Protein 5LDA (pdb70)

Structure (mmCIF, N/CA/C/O backbone):
data_5LDA
#
_entry.id   5LDA
#
_cell.length_a   47.110
_cell.length_b   37.233
_cell.length_c   59.528
_cell.angle_alpha   90.00
_cell.angle_beta   97.30
_cell.angle_gamma   90.00
#
_symmetry.space_group_name_H-M   'P 1 21 1'
#
loop_
_entity.id
_entity.type
_entity.pdbx_description
1 polymer JAMM1
2 polymer SAMP2
3 non-polymer 'ZINC ION'
4 non-polymer GLYCEROL
5 water water
#
loop_
_atom_site.group_PDB
_atom_site.id
_atom_site.type_symbol
_atom_site.label_atom_id
_atom_site.label_alt_id
_atom_site.label_comp_id
_atom_site.label_asym_id
_atom_site.label_entity_id
_atom_site.label_seq_id
_atom_site.pdbx_PDB_ins_code
_atom_site.Cartn_x
_atom_site.Cartn_y
_atom_site.Cartn_z
_atom_site.occupancy
_atom_site.B_iso_or_equiv
_atom_site.auth_seq_id
_atom_site.auth_comp_id
_atom_site.auth_asym_id
_atom_site.auth_atom_id
_atom_site.pdbx_PDB_model_num
ATOM 17 N N . SER A 1 2 ? 24.037 27.780 49.731 1.00 90.60 12 SER A N 1
ATOM 18 C CA . SER A 1 2 ? 24.329 28.627 50.881 1.00 84.12 12 SER A CA 1
ATOM 19 C C . SER A 1 2 ? 23.750 28.125 52.194 1.00 74.54 12 SER A C 1
ATOM 20 O O . SER A 1 2 ? 24.226 28.556 53.253 1.00 71.64 12 SER A O 1
ATOM 28 N N . THR A 1 3 ? 22.736 27.250 52.139 1.00 44.25 13 THR A N 1
ATOM 29 C CA . THR A 1 3 ? 22.098 26.823 53.376 1.00 42.07 13 THR A CA 1
ATOM 30 C C . THR A 1 3 ? 21.458 25.454 53.178 1.00 46.09 13 THR A C 1
ATOM 31 O O . THR A 1 3 ? 20.852 25.191 52.139 1.00 50.42 13 THR A O 1
ATOM 42 N N . LEU A 1 4 ? 21.594 24.598 54.185 1.00 34.93 14 LEU A N 1
ATOM 43 C CA . LEU A 1 4 ? 21.039 23.248 54.162 1.00 38.14 14 LEU A CA 1
ATOM 44 C C . LEU A 1 4 ? 19.770 23.190 55.003 1.00 29.90 14 LEU A C 1
ATOM 45 O O . LEU A 1 4 ? 19.781 23.581 56.173 1.00 36.91 14 LEU A O 1
ATOM 61 N N . ILE A 1 5 ? 18.687 22.685 54.409 1.00 28.36 15 ILE A N 1
ATOM 62 C CA . ILE A 1 5 ? 17.416 22.490 55.101 1.00 30.36 15 ILE A CA 1
ATOM 63 C C . ILE A 1 5 ? 17.216 20.989 55.277 1.00 29.29 15 ILE A C 1
ATOM 64 O O . ILE A 1 5 ? 17.050 20.254 54.296 1.00 28.80 15 ILE A O 1
ATOM 80 N N . ILE A 1 6 ? 17.220 20.529 56.525 1.00 26.72 16 ILE A N 1
ATOM 81 C CA . ILE A 1 6 ? 17.127 19.101 56.805 1.00 26.62 16 ILE A CA 1
ATOM 82 C C . ILE A 1 6 ? 16.076 18.861 57.882 1.00 31.71 16 ILE A C 1
ATOM 83 O O . ILE A 1 6 ? 16.090 19.530 58.925 1.00 31.64 16 ILE A O 1
ATOM 99 N N . PRO A 1 7 ? 15.148 17.927 57.677 1.00 31.39 17 PRO A N 1
ATOM 100 C CA . PRO A 1 7 ? 14.148 17.652 58.716 1.00 34.19 17 PRO A CA 1
ATOM 101 C C . PRO A 1 7 ? 14.794 17.142 59.998 1.00 31.99 17 PRO A C 1
ATOM 102 O O . PRO A 1 7 ? 15.769 16.391 59.971 1.00 31.28 17 PRO A O 1
ATOM 113 N N . GLN A 1 8 ? 14.216 17.554 61.128 1.00 29.74 18 GLN A N 1
ATOM 114 C CA . GLN A 1 8 ? 14.760 17.208 62.437 1.00 28.78 18 GLN A CA 1
ATOM 115 C C . GLN A 1 8 ? 14.870 15.699 62.635 1.00 28.47 18 GLN A C 1
ATOM 116 O O . GLN A 1 8 ? 15.860 15.211 63.193 1.00 32.75 18 GLN A O 1
ATOM 130 N N . HIS A 1 9 ? 13.864 14.938 62.201 1.00 28.76 19 HIS A N 1
ATOM 131 C CA . HIS A 1 9 ? 13.882 13.509 62.497 1.00 29.77 19 HIS A CA 1
ATOM 132 C C . HIS A 1 9 ? 15.002 12.798 61.740 1.00 28.56 19 HIS A C 1
ATOM 133 O O . HIS A 1 9 ? 15.558 11.813 62.240 1.00 28.92 19 HIS A O 1
ATOM 146 N N . TYR A 1 10 ? 15.361 13.289 60.553 1.00 30.34 20 TYR A N 1
ATOM 147 C CA . TYR A 1 10 ? 16.505 12.735 59.839 1.00 27.55 20 TYR A CA 1
ATOM 148 C C . TYR A 1 10 ? 17.808 13.077 60.552 1.00 36.79 20 TYR A C 1
ATOM 149 O O . TYR A 1 10 ? 18.674 12.213 60.726 1.00 30.30 20 TYR A O 1
ATOM 167 N N . LEU A 1 11 ? 17.968 14.338 60.965 1.00 32.62 21 LEU A N 1
ATOM 168 C CA . LEU A 1 11 ? 19.205 14.739 61.630 1.00 35.39 21 LEU A CA 1
ATOM 169 C C . LEU A 1 11 ? 19.364 14.007 62.954 1.00 30.21 21 LEU A C 1
ATOM 170 O O . LEU A 1 11 ? 20.454 13.519 63.275 1.00 29.40 21 LEU A O 1
ATOM 186 N N . ARG A 1 12 ? 18.278 13.899 63.724 1.00 31.16 22 ARG A N 1
ATOM 187 C CA . ARG A 1 12 ? 18.335 13.178 64.991 1.00 38.60 22 ARG A CA 1
ATOM 188 C C . ARG A 1 12 ? 18.694 11.714 64.780 1.00 30.36 22 ARG A C 1
ATOM 189 O O . ARG A 1 12 ? 19.428 11.131 65.583 1.00 32.67 22 ARG A O 1
ATOM 210 N N . ALA A 1 13 ? 18.162 11.094 63.722 1.00 35.84 23 ALA A N 1
ATOM 211 C CA . ALA A 1 13 ? 18.477 9.692 63.458 1.00 35.13 23 ALA A CA 1
ATOM 212 C C . ALA A 1 13 ? 19.946 9.522 63.097 1.00 33.36 23 ALA A C 1
ATOM 213 O O . ALA A 1 13 ? 20.600 8.575 63.551 1.00 31.99 23 ALA A O 1
ATOM 220 N N . ILE A 1 14 ? 20.487 10.424 62.279 1.00 28.44 24 ILE A N 1
ATOM 221 C CA . ILE A 1 14 ? 21.900 10.323 61.919 1.00 26.10 24 ILE A CA 1
ATOM 222 C C . ILE A 1 14 ? 22.769 10.419 63.169 1.00 35.03 24 ILE A C 1
ATOM 223 O O . ILE A 1 14 ? 23.699 9.628 63.366 1.00 31.74 24 ILE A O 1
ATOM 239 N N . LEU A 1 15 ? 22.467 11.382 64.040 1.00 26.83 25 LEU A N 1
ATOM 240 C CA . LEU A 1 15 ? 23.258 11.546 65.253 1.00 33.53 25 LEU A CA 1
ATOM 241 C C . LEU A 1 15 ? 23.154 10.323 66.159 1.00 35.34 25 LEU A C 1
ATOM 242 O O . LEU A 1 15 ? 24.132 9.952 66.816 1.00 32.77 25 LEU A O 1
ATOM 258 N N . LYS A 1 16 ? 21.980 9.679 66.210 1.00 36.19 26 LYS A N 1
ATOM 259 C CA . LYS A 1 16 ? 21.831 8.506 67.068 1.00 29.98 26 LYS A CA 1
ATOM 260 C C . LYS A 1 16 ? 22.644 7.332 66.536 1.00 37.99 26 LYS A C 1
ATOM 261 O O . LYS A 1 16 ? 23.347 6.656 67.295 1.00 42.01 26 LYS A O 1
ATOM 280 N N . VAL A 1 17 ? 22.552 7.070 65.231 1.00 33.00 27 VAL A N 1
ATOM 281 C CA . VAL A 1 17 ? 23.370 6.026 64.620 1.00 35.27 27 VAL A CA 1
ATOM 282 C C . VAL A 1 17 ? 24.852 6.303 64.863 1.00 38.39 27 VAL A C 1
ATOM 283 O O . VAL A 1 17 ? 25.632 5.391 65.172 1.00 35.72 27 VAL A O 1
ATOM 296 N N . VAL A 1 18 ? 25.263 7.566 64.742 1.00 28.42 28 VAL A N 1
ATOM 297 C CA . VAL A 1 18 ? 26.670 7.902 64.941 1.00 33.87 28 VAL A CA 1
ATOM 298 C C . VAL A 1 18 ? 27.063 7.702 66.399 1.00 32.06 28 VAL A C 1
ATOM 299 O O . VAL A 1 18 ? 28.141 7.174 66.694 1.00 32.93 28 VAL A O 1
ATOM 312 N N . SER A 1 19 ? 26.186 8.089 67.331 1.00 32.14 29 SER A N 1
ATOM 313 C CA . SER A 1 19 ? 26.539 8.059 68.748 1.00 35.68 29 SER A CA 1
ATOM 314 C C . SER A 1 19 ? 26.947 6.669 69.228 1.00 45.72 29 SER A C 1
ATOM 315 O O . SER A 1 19 ? 27.687 6.555 70.212 1.00 49.93 29 SER A O 1
ATOM 323 N N . SER A 1 20 ? 26.475 5.605 68.577 1.00 38.79 30 SER A N 1
ATOM 324 C CA . SER A 1 20 ? 26.778 4.250 69.024 1.00 43.64 30 SER A CA 1
ATOM 325 C C . SER A 1 20 ? 27.644 3.472 68.039 1.00 48.13 30 SER A C 1
ATOM 326 O O . SER A 1 20 ? 27.851 2.269 68.230 1.00 45.57 30 SER A O 1
ATOM 334 N N . SER A 1 21 ? 28.156 4.121 66.999 1.00 35.82 31 SER A N 1
ATOM 335 C CA . SER A 1 21 ? 29.011 3.454 66.029 1.00 34.30 31 SER A CA 1
ATOM 336 C C . SER A 1 21 ? 30.467 3.600 66.434 1.00 36.58 31 SER A C 1
ATOM 337 O O . SER A 1 21 ? 30.896 4.673 66.869 1.00 38.17 31 SER A O 1
ATOM 345 N N . SER A 1 22 ? 31.224 2.515 66.286 1.00 39.29 32 SER A N 1
ATOM 346 C CA . SER A 1 22 ? 32.663 2.550 66.497 1.00 48.75 32 SER A CA 1
ATOM 347 C C . SER A 1 22 ? 33.438 2.884 65.230 1.00 37.47 32 SER A C 1
ATOM 348 O O . SER A 1 22 ? 34.659 3.050 65.299 1.00 39.38 32 SER A O 1
ATOM 356 N N . VAL A 1 23 ? 32.763 2.976 64.083 1.00 37.30 33 VAL A N 1
ATOM 357 C CA . VAL A 1 23 ? 33.392 3.318 62.817 1.00 29.78 33 VAL A CA 1
ATOM 358 C C . VAL A 1 23 ? 32.669 4.514 62.215 1.00 30.87 33 VAL A C 1
ATOM 359 O O . VAL A 1 23 ? 31.537 4.842 62.585 1.00 32.05 33 VAL A O 1
ATOM 372 N N . GLU A 1 24 ? 33.333 5.160 61.258 1.00 31.75 34 GLU A N 1
ATOM 373 C CA . GLU A 1 24 ? 32.723 6.291 60.578 1.00 27.05 34 GLU A CA 1
ATOM 374 C C . GLU A 1 24 ? 31.492 5.835 59.799 1.00 24.82 34 GLU A C 1
ATOM 375 O O . GLU A 1 24 ? 31.481 4.761 59.193 1.00 26.99 34 GLU A O 1
ATOM 387 N N . VAL A 1 25 ? 30.444 6.657 59.848 1.00 23.38 35 VAL A N 1
ATOM 388 C CA . VAL A 1 25 ? 29.200 6.442 59.112 1.00 23.29 35 VAL A CA 1
ATOM 389 C C . VAL A 1 25 ? 29.209 7.364 57.901 1.00 25.21 35 VAL A C 1
ATOM 390 O O . VAL A 1 25 ? 29.832 8.427 57.924 1.00 26.85 35 VAL A O 1
ATOM 403 N N . CYS A 1 26 ? 28.522 6.962 56.829 1.00 30.88 36 CYS A N 1
ATOM 404 C CA . CYS A 1 26 ? 28.445 7.791 55.628 1.00 27.51 36 CYS A CA 1
ATOM 405 C C . CYS A 1 26 ? 27.140 7.509 54.889 1.00 29.16 36 CYS A C 1
ATOM 406 O O . CYS A 1 26 ? 26.536 6.443 55.044 1.00 32.98 36 CYS A O 1
ATOM 414 N N . GLY A 1 27 ? 26.706 8.476 54.082 1.00 26.90 37 GLY A N 1
ATOM 415 C CA . GLY A 1 27 ? 25.474 8.312 53.326 1.00 24.13 37 GLY A CA 1
ATOM 416 C C . GLY A 1 27 ? 25.163 9.521 52.466 1.00 26.56 37 GLY A C 1
ATOM 417 O O . GLY A 1 27 ? 25.954 10.460 52.362 1.00 27.46 37 GLY A O 1
ATOM 421 N N . PHE A 1 28 ? 23.984 9.476 51.848 1.00 22.66 38 PHE A N 1
ATOM 422 C CA . PHE A 1 28 ? 23.509 10.498 50.926 1.00 28.88 38 PHE A CA 1
ATOM 423 C C . PHE A 1 28 ? 22.345 11.278 51.526 1.00 26.02 38 PHE A C 1
ATOM 424 O O . PHE A 1 28 ? 21.521 10.732 52.268 1.00 31.23 38 PHE A O 1
ATOM 441 N N . LEU A 1 29 ? 22.274 12.554 51.162 1.00 31.27 39 LEU A N 1
ATOM 442 C CA . LEU A 1 29 ? 21.110 13.401 51.388 1.00 27.84 39 LEU A CA 1
ATOM 443 C C . LEU A 1 29 ? 20.481 13.689 50.031 1.00 33.76 39 LEU A C 1
ATOM 444 O O . LEU A 1 29 ? 21.097 14.353 49.192 1.00 34.24 39 LEU A O 1
ATOM 460 N N . PHE A 1 30 ? 19.267 13.185 49.811 1.00 32.09 40 PHE A N 1
ATOM 461 C CA . PHE A 1 30 ? 18.562 13.374 48.551 1.00 32.84 40 PHE A CA 1
ATOM 462 C C . PHE A 1 30 ? 17.433 14.386 48.728 1.00 30.93 40 PHE A C 1
ATOM 463 O O . PHE A 1 30 ? 16.836 14.488 49.803 1.00 33.08 40 PHE A O 1
ATOM 480 N N . GLY A 1 31 ? 17.136 15.130 47.663 1.00 33.02 41 GLY A N 1
ATOM 481 C CA . GLY A 1 31 ? 16.068 16.118 47.736 1.00 32.60 41 GLY A CA 1
ATOM 482 C C . GLY A 1 31 ? 16.040 17.035 46.530 1.00 35.34 41 GLY A C 1
ATOM 483 O O . GLY A 1 31 ? 16.402 16.636 45.417 1.00 40.07 41 GLY A O 1
ATOM 487 N N . LYS A 1 32 ? 15.581 18.264 46.767 1.00 39.09 42 LYS A N 1
ATOM 488 C CA . LYS A 1 32 ? 15.431 19.270 45.724 1.00 43.72 42 LYS A CA 1
ATOM 489 C C . LYS A 1 32 ? 16.146 20.539 46.151 1.00 48.40 42 LYS A C 1
ATOM 490 O O . LYS A 1 32 ? 15.873 21.075 47.230 1.00 40.11 42 LYS A O 1
ATOM 509 N N . GLU A 1 33 ? 17.035 21.031 45.291 1.00 53.24 43 GLU A N 1
ATOM 510 C CA . GLU A 1 33 ? 17.782 22.241 45.598 1.00 58.24 43 GLU A CA 1
ATOM 511 C C . GLU A 1 33 ? 18.621 22.028 46.851 1.00 51.30 43 GLU A C 1
ATOM 512 O O . GLU A 1 33 ? 19.551 21.214 46.843 1.00 48.76 43 GLU A O 1
ATOM 524 N N . ASN A 1 34 ? 18.295 22.733 47.934 1.00 42.61 44 ASN A N 1
ATOM 525 C CA . ASN A 1 34 ? 19.062 22.658 49.169 1.00 35.64 44 ASN A CA 1
ATOM 526 C C . ASN A 1 34 ? 18.321 21.929 50.281 1.00 31.90 44 ASN A C 1
ATOM 527 O O . ASN A 1 34 ? 18.747 21.998 51.441 1.00 38.96 44 ASN A O 1
ATOM 538 N N . ARG A 1 35 ? 17.226 21.244 49.966 1.00 36.18 45 ARG A N 1
ATOM 539 C CA . ARG A 1 35 ? 16.318 20.713 50.972 1.00 32.51 45 ARG A CA 1
ATOM 540 C C . ARG A 1 35 ? 16.329 19.193 50.939 1.00 32.65 45 ARG A C 1
ATOM 541 O O . ARG A 1 35 ? 16.177 18.588 49.872 1.00 34.72 45 ARG A O 1
ATOM 562 N N . VAL A 1 36 ? 16.492 18.587 52.110 1.00 32.19 46 VAL A N 1
ATOM 563 C CA . VAL A 1 36 ? 16.604 17.139 52.242 1.00 31.52 46 VAL A CA 1
ATOM 564 C C . VAL A 1 36 ? 15.205 16.539 52.368 1.00 30.90 46 VAL A C 1
ATOM 565 O O . VAL A 1 36 ? 14.455 16.882 53.287 1.00 32.86 46 VAL A O 1
ATOM 578 N N . LEU A 1 37 ? 14.871 15.620 51.458 1.00 29.94 47 LEU A N 1
ATOM 579 C CA . LEU A 1 37 ? 13.605 14.900 51.474 1.00 36.23 47 LEU A CA 1
ATOM 580 C C . LEU A 1 37 ? 13.757 13.416 51.785 1.00 38.68 47 LEU A C 1
ATOM 581 O O . LEU A 1 37 ? 12.767 12.772 52.152 1.00 41.19 47 LEU A O 1
ATOM 597 N N . LYS A 1 38 ? 14.964 12.869 51.656 1.00 33.51 48 LYS A N 1
ATOM 598 C CA . LYS A 1 38 ? 15.235 11.454 51.859 1.00 28.71 48 LYS A CA 1
ATOM 599 C C . LYS A 1 38 ? 16.696 11.303 52.271 1.00 26.41 48 LYS A C 1
ATOM 600 O O . LYS A 1 38 ? 17.542 12.110 51.882 1.00 30.23 48 LYS A O 1
ATOM 619 N N . VAL A 1 39 ? 16.980 10.277 53.073 1.00 35.09 49 VAL A N 1
ATOM 620 C CA . VAL A 1 39 ? 18.335 9.970 53.530 1.00 32.57 49 VAL A CA 1
ATOM 621 C C . VAL A 1 39 ? 18.603 8.494 53.282 1.00 30.65 49 VAL A C 1
ATOM 622 O O . VAL A 1 39 ? 17.717 7.654 53.481 1.00 33.35 49 VAL A O 1
ATOM 635 N N . ARG A 1 40 ? 19.829 8.177 52.856 1.00 31.52 50 ARG A N 1
ATOM 636 C CA . ARG A 1 40 ? 20.263 6.801 52.638 1.00 34.87 50 ARG A CA 1
ATOM 637 C C . ARG A 1 40 ? 21.632 6.613 53.272 1.00 32.33 50 ARG A C 1
ATOM 638 O O . ARG A 1 40 ? 22.599 7.271 52.872 1.00 28.48 50 ARG A O 1
ATOM 659 N N . PHE A 1 41 ? 21.705 5.737 54.270 1.00 29.95 51 PHE A N 1
ATOM 660 C CA . PHE A 1 41 ? 22.979 5.339 54.844 1.00 32.40 51 PHE A CA 1
ATOM 661 C C . PHE A 1 41 ? 23.644 4.351 53.895 1.00 31.14 51 PHE A C 1
ATOM 662 O O . PHE A 1 41 ? 22.965 3.558 53.235 1.00 34.19 51 PHE A O 1
ATOM 679 N N . ILE A 1 42 ? 24.970 4.412 53.804 1.00 30.90 52 ILE A N 1
ATOM 680 C CA . ILE A 1 42 ? 25.726 3.539 52.911 1.00 32.57 52 ILE A CA 1
ATOM 681 C C . ILE A 1 42 ? 26.855 2.889 53.696 1.00 29.73 52 ILE A C 1
ATOM 682 O O . ILE A 1 42 ? 27.526 3.550 54.499 1.00 31.16 52 ILE A O 1
ATOM 698 N N . ARG A 1 43 ? 27.069 1.597 53.449 1.00 29.03 53 ARG A N 1
ATOM 699 C CA . ARG A 1 43 ? 28.106 0.854 54.154 1.00 32.60 53 ARG A CA 1
ATOM 700 C C . ARG A 1 43 ? 29.462 1.513 53.942 1.00 37.63 53 ARG A C 1
ATOM 701 O O . ARG A 1 43 ? 29.824 1.878 52.821 1.00 32.64 53 ARG A O 1
ATOM 722 N N . ASN A 1 44 ? 30.202 1.680 55.032 1.00 34.19 54 ASN A N 1
ATOM 723 C CA . ASN A 1 44 ? 31.587 2.143 54.980 1.00 32.17 54 ASN A CA 1
ATOM 724 C C . ASN A 1 44 ? 32.467 0.910 54.826 1.00 30.46 54 ASN A C 1
ATOM 725 O O . ASN A 1 44 ? 32.713 0.182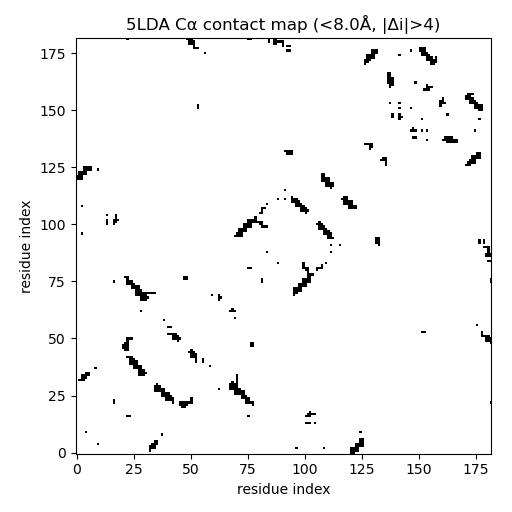 55.792 1.00 34.89 54 ASN A O 1
ATOM 736 N N . ARG A 1 45 ? 32.936 0.665 53.601 1.00 32.37 55 ARG A N 1
ATOM 737 C CA . ARG A 1 45 ? 33.657 -0.568 53.311 1.00 40.66 55 ARG A CA 1
ATOM 738 C C . ARG A 1 45 ? 35.035 -0.628 53.962 1.00 41.35 55 ARG A C 1
ATOM 739 O O . ARG A 1 45 ? 35.635 -1.707 53.987 1.00 37.36 55 ARG A O 1
ATOM 760 N N . LEU A 1 46 ? 35.549 0.490 54.485 1.00 35.66 56 LEU A N 1
ATOM 761 C CA . LEU A 1 46 ? 36.794 0.463 55.244 1.00 40.33 56 LEU A CA 1
ATOM 762 C C . LEU A 1 46 ? 36.586 0.026 56.688 1.00 37.82 56 LEU A C 1
ATOM 763 O O . LEU A 1 46 ? 37.556 -0.365 57.351 1.00 35.46 56 LEU A O 1
ATOM 779 N N . ASN A 1 47 ? 35.350 0.094 57.181 1.00 36.16 57 ASN A N 1
ATOM 780 C CA . ASN A 1 47 ? 34.998 -0.336 58.532 1.00 37.11 57 ASN A CA 1
ATOM 781 C C . ASN A 1 47 ? 35.923 0.299 59.566 1.00 36.53 57 ASN A C 1
ATOM 782 O O . ASN A 1 47 ? 36.391 -0.358 60.500 1.00 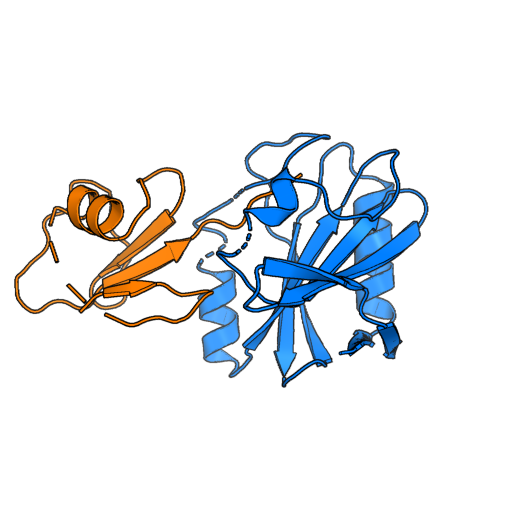35.44 57 ASN A O 1
ATOM 793 N N . SER A 1 48 ? 36.154 1.613 59.411 1.00 30.69 58 SER A N 1
ATOM 794 C CA . SER A 1 48 ? 37.255 2.278 60.096 1.00 32.33 58 SER A CA 1
ATOM 795 C C . SER A 1 48 ? 36.779 3.463 60.925 1.00 37.54 58 SER A C 1
ATOM 796 O O . SER A 1 48 ? 35.895 4.209 60.488 1.00 33.80 58 SER A O 1
ATOM 804 N N . PRO A 1 49 ? 37.371 3.695 62.102 1.00 35.92 59 PRO A N 1
ATOM 805 C CA . PRO A 1 49 ? 37.022 4.899 62.870 1.00 27.10 59 PRO A CA 1
ATOM 806 C C . PRO A 1 49 ? 37.617 6.193 62.332 1.00 30.39 59 PRO A C 1
ATOM 807 O O . PRO A 1 49 ? 37.260 7.264 62.844 1.00 38.57 59 PRO A O 1
ATOM 818 N N . VAL A 1 50 ? 38.498 6.143 61.337 1.00 30.83 60 VAL A N 1
ATOM 819 C CA . VAL A 1 50 ? 39.232 7.334 60.903 1.00 28.79 60 VAL A CA 1
ATOM 820 C C . VAL A 1 50 ? 39.051 7.646 59.428 1.00 37.40 60 VAL A C 1
ATOM 821 O O . VAL A 1 50 ? 39.458 8.735 58.997 1.00 35.20 60 VAL A O 1
ATOM 834 N N . GLU A 1 51 ? 38.477 6.751 58.632 1.00 34.01 61 GLU A N 1
ATOM 835 C CA . GLU A 1 51 ? 38.237 7.057 57.229 1.00 25.61 61 GLU A CA 1
ATOM 836 C C . GLU A 1 51 ? 36.969 6.343 56.783 1.00 28.65 61 GLU A C 1
ATOM 837 O O . GLU A 1 51 ? 36.494 5.418 57.445 1.00 31.84 61 GLU A O 1
ATOM 849 N N . PHE A 1 52 ? 36.418 6.787 55.653 1.00 31.02 62 PHE A N 1
ATOM 850 C CA . PHE A 1 52 ? 35.277 6.106 55.059 1.00 32.19 62 PHE A CA 1
ATOM 851 C C . PHE A 1 52 ? 35.417 6.064 53.544 1.00 35.27 62 PHE A C 1
ATOM 852 O O . PHE A 1 52 ? 36.038 6.935 52.927 1.00 31.79 62 PHE A O 1
ATOM 869 N N . GLU A 1 53 ? 34.847 5.008 52.965 1.00 34.92 63 GLU A N 1
ATOM 870 C CA . GLU A 1 53 ? 34.674 4.836 51.529 1.00 29.22 63 GLU A CA 1
ATOM 871 C C . GLU A 1 53 ? 33.366 4.088 51.345 1.00 29.92 63 GLU A C 1
ATOM 872 O O . GLU A 1 53 ? 33.164 3.051 51.982 1.00 31.94 63 GLU A O 1
ATOM 901 N N . ASP A 1 55 ? 30.589 1.624 49.963 1.00 35.00 65 ASP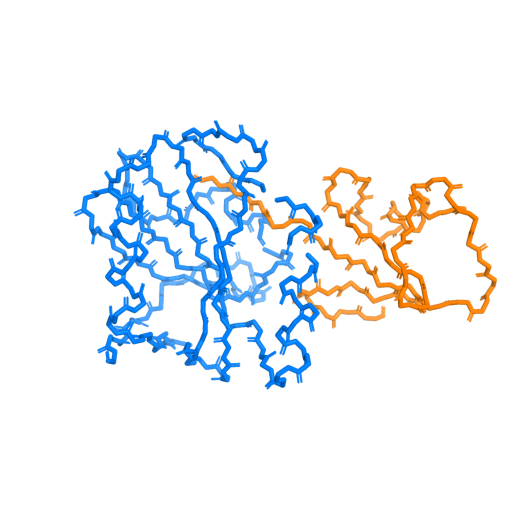 A N 1
ATOM 902 C CA . ASP A 1 55 ? 30.399 0.422 49.172 1.00 37.97 65 ASP A CA 1
ATOM 903 C C . ASP A 1 55 ? 29.916 0.839 47.783 1.00 39.96 65 ASP A C 1
ATOM 904 O O . ASP A 1 55 ? 28.891 1.527 47.679 1.00 42.87 65 ASP A O 1
ATOM 913 N N . PRO A 1 56 ? 30.636 0.499 46.708 1.00 41.85 66 PRO A N 1
ATOM 914 C CA . PRO A 1 56 ? 30.229 1.012 45.388 1.00 43.66 66 PRO A CA 1
ATOM 915 C C . PRO A 1 56 ? 28.875 0.497 44.934 1.00 52.05 66 PRO A C 1
ATOM 916 O O . PRO A 1 56 ? 28.098 1.252 44.338 1.00 48.17 66 PRO A O 1
ATOM 927 N N . GLU A 1 57 ? 28.568 -0.774 45.200 1.00 47.45 67 GLU A N 1
ATOM 928 C CA . GLU A 1 57 ? 27.288 -1.332 44.776 1.00 56.05 67 GLU A CA 1
ATOM 929 C C . GLU A 1 57 ? 26.131 -0.653 45.499 1.00 48.01 67 GLU A C 1
ATOM 930 O O . GLU A 1 57 ? 25.146 -0.250 44.870 1.00 54.05 67 GLU A O 1
ATOM 942 N N . GLU A 1 58 ? 26.228 -0.526 46.825 1.00 45.53 68 GLU A N 1
ATOM 943 C CA . GLU A 1 58 ? 25.193 0.176 47.576 1.00 44.32 68 GLU A CA 1
ATOM 944 C C . GLU A 1 58 ? 25.059 1.619 47.107 1.00 46.48 68 GLU A C 1
ATOM 945 O O . GLU A 1 58 ? 23.943 2.139 46.992 1.00 43.64 68 GLU A O 1
ATOM 974 N N . LEU A 1 60 ? 25.691 2.933 44.116 1.00 49.49 70 LEU A N 1
ATOM 975 C CA . LEU A 1 60 ? 25.059 3.031 42.806 1.00 51.21 70 LEU A CA 1
ATOM 976 C C . LEU A 1 60 ? 23.570 2.721 42.886 1.00 51.25 70 LEU A C 1
ATOM 977 O O . LEU A 1 60 ? 22.755 3.395 42.247 1.00 50.83 70 LEU A O 1
ATOM 993 N N . LYS A 1 61 ? 23.196 1.704 43.665 1.00 52.40 71 LYS A N 1
ATOM 994 C CA . LYS A 1 61 ? 21.783 1.393 43.843 1.00 53.09 71 LYS A CA 1
ATOM 995 C C . LYS A 1 61 ? 21.039 2.574 44.456 1.00 52.87 71 LYS A C 1
ATOM 996 O O . LYS A 1 61 ? 19.890 2.853 44.092 1.00 49.78 71 LYS A O 1
ATOM 1013 N N . ALA A 1 62 ? 21.679 3.277 45.392 1.00 46.43 72 ALA A N 1
ATOM 1014 C CA . ALA A 1 62 ? 21.033 4.419 46.028 1.00 43.41 72 ALA A CA 1
ATOM 1015 C C . ALA A 1 62 ? 20.842 5.565 45.042 1.00 42.52 72 ALA A C 1
ATOM 1016 O O . ALA A 1 62 ? 19.783 6.203 45.023 1.00 42.52 72 ALA A O 1
ATOM 1023 N N . LEU A 1 63 ? 21.852 5.841 44.213 1.00 43.06 73 LEU A N 1
ATOM 1024 C CA . LEU A 1 63 ? 21.737 6.922 43.240 1.00 43.20 73 LEU A CA 1
ATOM 1025 C C . LEU A 1 63 ? 20.700 6.598 42.170 1.00 45.74 73 LEU A C 1
ATOM 1026 O O . LEU A 1 63 ? 19.941 7.480 41.749 1.00 45.73 73 LEU A O 1
ATOM 1042 N N . GLU A 1 64 ? 20.656 5.344 41.712 1.00 49.46 74 GLU A N 1
ATOM 1043 C CA . GLU A 1 64 ? 19.654 4.948 40.726 1.00 58.27 74 GLU A CA 1
ATOM 1044 C C . GLU A 1 64 ? 18.250 5.025 41.312 1.00 50.76 74 GLU A C 1
ATOM 1045 O O . GLU A 1 64 ? 17.308 5.452 40.635 1.00 58.74 74 GLU A O 1
ATOM 1057 N N . GLU A 1 65 ? 18.095 4.620 42.573 1.00 49.39 75 GLU A N 1
ATOM 1058 C CA . GLU A 1 65 ? 16.803 4.721 43.244 1.00 49.30 75 GLU A CA 1
ATOM 1059 C C . GLU A 1 65 ? 16.344 6.174 43.328 1.00 47.08 75 GLU A C 1
ATOM 1060 O O . GLU A 1 65 ? 15.188 6.493 43.024 1.00 48.37 75 GLU A O 1
ATOM 1072 N N . ALA A 1 66 ? 17.241 7.072 43.741 1.00 44.26 76 ALA A N 1
ATOM 1073 C CA . ALA A 1 66 ? 16.891 8.487 43.836 1.00 42.75 76 ALA A CA 1
ATOM 1074 C C . ALA A 1 66 ? 16.535 9.060 42.471 1.00 44.87 76 ALA A C 1
ATOM 1075 O O . ALA A 1 66 ? 15.629 9.896 42.354 1.00 45.50 76 ALA A O 1
ATOM 1082 N N . GLU A 1 67 ? 17.241 8.626 41.425 1.00 51.39 77 GLU A N 1
ATOM 1083 C CA . GLU A 1 67 ? 16.920 9.070 40.073 1.00 56.74 77 GLU A CA 1
ATOM 1084 C C . GLU A 1 67 ? 15.490 8.694 39.703 1.00 55.69 77 GLU A C 1
ATOM 1085 O O . GLU A 1 67 ? 14.740 9.512 39.160 1.00 53.67 77 GLU A O 1
ATOM 1097 N N . GLN A 1 68 ? 15.096 7.449 39.986 1.00 59.29 78 GLN A N 1
ATOM 1098 C CA . GLN A 1 68 ? 13.731 7.019 39.698 1.00 65.76 78 GLN A CA 1
ATOM 1099 C C . GLN A 1 68 ? 12.717 7.905 40.409 1.00 62.12 78 GLN A C 1
ATOM 1100 O O . GLN A 1 68 ? 11.647 8.199 39.864 1.00 66.51 78 GLN A O 1
ATOM 1114 N N . GLU A 1 69 ? 13.035 8.338 41.627 1.00 52.92 79 GLU A N 1
ATOM 1115 C CA . GLU A 1 69 ? 12.137 9.177 42.409 1.00 55.71 79 GLU A CA 1
ATOM 1116 C C . GLU A 1 69 ? 12.218 10.649 42.027 1.00 56.57 79 GLU A C 1
ATOM 1117 O O . GLU A 1 69 ? 11.548 11.472 42.659 1.00 52.06 79 GLU A O 1
ATOM 1129 N N . ASN A 1 70 ? 13.017 11.000 41.021 1.00 53.63 80 ASN A N 1
ATOM 1130 C CA . ASN A 1 70 ? 13.168 12.390 40.592 1.00 59.73 80 ASN A CA 1
ATOM 1131 C C . ASN A 1 70 ? 13.784 13.246 41.698 1.00 53.12 80 ASN A C 1
ATOM 1132 O O . ASN A 1 70 ? 13.365 14.381 41.938 1.00 55.60 80 ASN A O 1
ATOM 1143 N N . LEU A 1 71 ? 14.785 12.701 42.381 1.00 52.64 81 LEU A N 1
ATOM 1144 C CA . LEU A 1 71 ? 15.483 13.409 43.444 1.00 52.61 81 LEU A CA 1
ATOM 1145 C C . LEU A 1 71 ? 16.934 13.631 43.051 1.00 48.23 81 LEU A C 1
ATOM 1146 O O . LEU A 1 71 ? 17.548 12.784 42.396 1.00 53.76 81 LEU A O 1
ATOM 1162 N N . GLU A 1 72 ? 17.468 14.782 43.446 1.00 42.51 82 GLU A N 1
ATOM 1163 C CA . GLU A 1 72 ? 18.876 15.096 43.277 1.00 41.81 82 GLU A CA 1
ATOM 1164 C C . GLU A 1 72 ? 19.645 14.731 44.541 1.00 38.74 82 GLU A C 1
ATOM 1165 O O . GLU A 1 72 ? 19.087 14.644 45.635 1.00 39.98 82 GLU A O 1
ATOM 1177 N N . VAL A 1 73 ? 20.950 14.532 44.393 1.00 40.97 83 VAL A N 1
ATOM 1178 C CA . VAL A 1 73 ? 21.784 14.428 45.584 1.00 40.99 83 VAL A CA 1
ATOM 1179 C C . VAL A 1 73 ? 21.973 15.860 46.080 1.00 36.55 83 VAL A C 1
ATOM 1180 O O . VAL A 1 73 ? 22.521 16.710 45.376 1.00 40.78 83 VAL A O 1
ATOM 1193 N N . VAL A 1 74 ? 21.421 16.151 47.256 1.00 34.75 84 VAL A N 1
ATOM 1194 C CA . VAL A 1 74 ? 21.617 17.456 47.873 1.00 35.13 84 VAL A CA 1
ATOM 1195 C C . VAL A 1 74 ? 22.959 17.499 48.584 1.00 34.25 84 VAL A C 1
ATOM 1196 O O . VAL A 1 74 ? 23.677 18.505 48.522 1.00 36.03 84 VAL A O 1
ATOM 1209 N N . GLY A 1 75 ? 23.323 16.412 49.259 1.00 33.20 85 GLY A N 1
ATOM 1210 C CA . GLY A 1 75 ? 24.578 16.401 49.981 1.00 31.70 85 GLY A CA 1
ATOM 1211 C C . GLY A 1 75 ? 25.029 15.007 50.358 1.00 30.47 85 GLY A C 1
ATOM 1212 O O . GLY A 1 75 ? 24.344 14.006 50.130 1.00 31.38 85 GLY A O 1
ATOM 1216 N N . ILE A 1 76 ? 26.215 14.976 50.946 1.00 28.12 86 ILE A N 1
ATOM 1217 C CA . ILE A 1 76 ? 26.813 13.782 51.518 1.00 25.08 86 ILE A CA 1
ATOM 1218 C C . ILE A 1 76 ? 26.954 14.034 53.009 1.00 24.77 86 ILE A C 1
ATOM 1219 O O . ILE A 1 76 ? 27.238 15.162 53.424 1.00 31.68 86 ILE A O 1
ATOM 1235 N N . PHE A 1 77 ? 26.749 13.002 53.817 1.00 20.94 87 PHE A N 1
ATOM 1236 C CA . PHE A 1 77 ? 27.012 13.127 55.241 1.00 29.21 87 PHE A CA 1
ATOM 1237 C C . PHE A 1 77 ? 27.968 12.032 55.696 1.00 23.18 87 PHE A C 1
ATOM 1238 O O . PHE A 1 77 ? 27.997 10.927 55.139 1.00 22.07 87 PHE A O 1
ATOM 1255 N N . HIS A 1 78 ? 28.792 12.372 56.684 1.00 27.44 88 HIS A N 1
ATOM 1256 C CA . HIS A 1 78 ? 29.626 11.376 57.337 1.00 20.04 88 HIS A CA 1
ATOM 1257 C C . HIS A 1 78 ? 29.985 11.874 58.725 1.00 18.67 88 HIS A C 1
ATOM 1258 O O . HIS A 1 78 ? 29.745 13.034 59.077 1.00 25.14 88 HIS A O 1
ATOM 12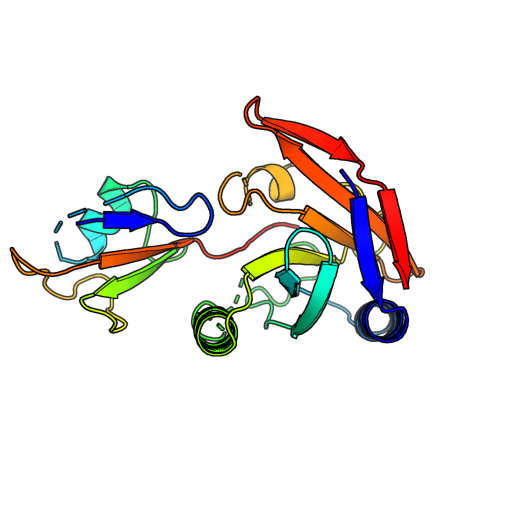71 N N . SER A 1 79 ? 30.582 10.981 59.510 1.00 21.63 89 SER A N 1
ATOM 1272 C CA . SER A 1 79 ? 30.905 11.276 60.895 1.00 19.48 89 SER A CA 1
ATOM 1273 C C . SER A 1 79 ? 32.409 11.351 61.122 1.00 23.40 89 SER A C 1
ATOM 1274 O O . SER A 1 79 ? 33.204 10.726 60.411 1.00 24.07 89 SER A O 1
ATOM 1282 N N . HIS A 1 80 ? 32.774 12.130 62.130 1.00 25.36 90 HIS A N 1
ATOM 1283 C CA . HIS A 1 80 ? 34.077 12.070 62.773 1.00 33.11 90 HIS A CA 1
ATOM 1284 C C . HIS A 1 80 ? 33.892 11.510 64.171 1.00 26.44 90 HIS A C 1
ATOM 1285 O O . HIS A 1 80 ? 32.851 11.707 64.801 1.00 36.81 90 HIS A O 1
ATOM 1298 N N . ILE A 1 81 ? 34.912 10.824 64.659 1.00 28.23 91 ILE A N 1
ATOM 1299 C CA . ILE A 1 81 ? 34.898 10.245 65.994 1.00 28.80 91 ILE A CA 1
ATOM 1300 C C . ILE A 1 81 ? 35.916 10.989 66.844 1.00 39.75 91 ILE A C 1
ATOM 1301 O O . ILE A 1 81 ? 37.112 10.996 66.532 1.00 44.16 91 ILE A O 1
ATOM 1317 N N . ALA A 1 82 ? 35.437 11.619 67.917 1.00 39.72 92 ALA A N 1
ATOM 1318 C CA . ALA A 1 82 ? 36.293 12.242 68.922 1.00 48.03 92 ALA A CA 1
ATOM 1319 C C . ALA A 1 82 ? 37.062 13.441 68.374 1.00 43.57 92 ALA A C 1
ATOM 1320 O O . ALA A 1 82 ? 38.159 13.744 68.848 1.00 42.72 92 ALA A O 1
ATOM 1327 N N . CYS A 1 83 ? 36.510 14.126 67.377 1.00 36.81 93 CYS A N 1
ATOM 1328 C CA . CYS A 1 83 ? 37.059 15.389 66.913 1.00 38.37 93 CYS A CA 1
ATOM 1329 C C . CYS A 1 83 ? 35.932 16.217 66.313 1.00 40.84 93 CYS A C 1
ATOM 1330 O O . CYS A 1 83 ? 34.853 15.682 66.024 1.00 34.75 93 CYS A O 1
ATOM 1338 N N . PRO A 1 84 ? 36.129 17.522 66.151 1.00 34.98 94 PRO A N 1
ATOM 1339 C CA . PRO A 1 84 ? 35.019 18.398 65.741 1.00 36.35 94 PRO A CA 1
ATOM 1340 C C . PRO A 1 84 ? 34.645 18.190 64.284 1.00 36.21 94 PRO A C 1
ATOM 1341 O O . PRO A 1 84 ? 35.445 17.676 63.488 1.00 37.62 94 PRO A O 1
ATOM 1352 N N . PRO A 1 85 ? 33.334 18.617 63.868 1.00 36.98 95 PRO A N 1
ATOM 1353 C CA . PRO A 1 85 ? 32.819 18.341 62.514 1.00 30.70 95 PRO A CA 1
ATOM 1354 C C . PRO A 1 85 ? 33.342 19.325 61.477 1.00 30.23 95 PRO A C 1
ATOM 1355 O O . PRO A 1 85 ? 32.587 20.045 60.816 1.00 27.11 95 PRO A O 1
ATOM 1366 N N . ILE A 1 86 ? 34.664 19.359 61.330 1.00 28.41 96 ILE A N 1
ATOM 1367 C CA . ILE A 1 86 ? 35.338 20.257 60.399 1.00 27.59 96 ILE A CA 1
ATOM 1368 C C . ILE A 1 86 ? 35.916 19.418 59.269 1.00 28.47 96 ILE A C 1
ATOM 1369 O O . ILE A 1 86 ? 36.515 18.369 59.536 1.00 31.76 96 ILE A O 1
ATOM 1385 N N . PRO A 1 87 ? 35.804 19.841 58.013 1.00 27.52 97 PRO A N 1
ATOM 1386 C CA . PRO A 1 87 ? 36.368 19.040 56.922 1.00 25.99 97 PRO A CA 1
ATOM 1387 C C . PRO A 1 87 ? 37.879 18.870 57.046 1.00 24.72 97 PRO A C 1
ATOM 1388 O O . PRO A 1 87 ? 38.617 19.818 57.330 1.00 26.55 97 PRO A O 1
ATOM 1399 N N . SER A 1 88 ? 38.332 17.645 56.810 1.00 24.41 98 SER A N 1
ATOM 1400 C CA . SER A 1 88 ? 39.750 17.324 56.755 1.00 26.56 98 SER A CA 1
ATOM 1401 C C . SER A 1 88 ? 40.260 17.417 55.321 1.00 33.27 98 SER A C 1
ATOM 1402 O O . SER A 1 88 ? 39.494 17.549 54.367 1.00 29.00 98 SER A O 1
ATOM 1410 N N . GLY A 1 89 ? 41.582 17.325 55.170 1.00 32.82 99 GLY A N 1
ATOM 1411 C CA . GLY A 1 89 ? 42.151 17.290 53.835 1.00 39.06 99 GLY A CA 1
ATOM 1412 C C . GLY A 1 89 ? 41.676 16.088 53.047 1.00 33.85 99 GLY A C 1
ATOM 1413 O O . GLY A 1 89 ? 41.529 16.157 51.824 1.00 42.70 99 GLY A O 1
ATOM 1417 N N . LYS A 1 90 ? 41.431 14.971 53.733 1.00 31.37 100 LYS A N 1
ATOM 1418 C CA . LYS A 1 90 ? 40.836 13.816 53.071 1.00 37.11 100 LYS A CA 1
ATOM 1419 C C . LYS A 1 90 ? 39.461 14.160 52.524 1.00 41.17 100 LYS A C 1
ATOM 1420 O O . LYS A 1 90 ? 39.087 13.721 51.430 1.00 47.63 100 LYS A O 1
ATOM 1439 N N . ASP A 1 91 ? 38.696 14.958 53.268 1.00 34.32 101 ASP A N 1
ATOM 1440 C CA . ASP A 1 91 ? 37.379 15.370 52.794 1.00 37.08 101 ASP A CA 1
ATOM 1441 C C . ASP A 1 91 ? 37.490 16.275 51.578 1.00 41.29 101 ASP A C 1
ATOM 1442 O O . ASP A 1 91 ? 36.599 16.277 50.720 1.00 38.41 101 ASP A O 1
ATOM 1451 N N . LEU A 1 92 ? 38.574 17.048 51.489 1.00 39.77 102 LEU A N 1
ATOM 1452 C CA . LEU A 1 92 ? 38.728 17.990 50.389 1.00 43.61 102 LEU A CA 1
ATOM 1453 C C . LEU A 1 92 ? 38.691 17.272 49.044 1.00 45.40 102 LEU A C 1
ATOM 1454 O O . LEU A 1 92 ? 38.007 17.713 48.113 1.00 43.28 102 LEU A O 1
ATOM 1470 N N . GLU A 1 93 ? 39.389 16.142 48.933 1.00 40.37 103 GLU A N 1
ATOM 1471 C CA . GLU A 1 93 ? 39.456 15.442 47.655 1.00 42.66 103 GLU A CA 1
ATOM 1472 C C . GLU A 1 93 ? 38.106 14.841 47.278 1.00 42.34 103 GLU A C 1
ATOM 1473 O O . GLU A 1 93 ? 37.704 14.889 46.110 1.00 46.80 103 GLU A O 1
ATOM 1485 N N . GLY A 1 94 ? 37.393 14.268 48.249 1.00 43.84 104 GLY A N 1
ATOM 1486 C CA . GLY A 1 94 ? 36.063 13.750 47.973 1.00 41.43 104 GLY A CA 1
ATOM 1487 C C . GLY A 1 94 ? 35.072 14.836 47.604 1.00 42.55 104 GLY A C 1
ATOM 1488 O O . GLY A 1 94 ? 34.126 14.591 46.850 1.00 44.06 104 GLY A O 1
ATOM 1509 N N . LYS A 1 96 ? 35.787 17.463 45.864 1.00 39.47 106 LYS A N 1
ATOM 1510 C CA . LYS A 1 96 ? 36.043 17.809 44.470 1.00 42.95 106 LYS A CA 1
ATOM 1511 C C . LYS A 1 96 ? 35.271 16.898 43.526 1.00 45.27 106 LYS A C 1
ATOM 1512 O O . LYS A 1 96 ? 34.743 17.355 42.506 1.00 52.29 106 LYS A O 1
ATOM 1531 N N . ARG A 1 97 ? 35.223 15.602 43.834 1.00 43.78 107 ARG A N 1
ATOM 1532 C CA . ARG A 1 97 ? 34.521 14.654 42.979 1.00 45.64 107 ARG A CA 1
ATOM 1533 C C . ARG A 1 97 ? 33.014 14.727 43.176 1.00 43.32 107 ARG A C 1
ATOM 1534 O O . ARG A 1 97 ? 32.257 14.438 42.245 1.00 45.51 107 ARG A O 1
ATOM 1555 N N . TRP A 1 98 ? 32.570 15.111 44.369 1.00 39.46 108 TRP A N 1
ATOM 1556 C CA . TRP A 1 98 ? 31.151 15.231 44.696 1.00 37.89 108 TRP A CA 1
ATOM 1557 C C . TRP A 1 98 ? 30.924 16.609 45.297 1.00 35.46 108 TRP A C 1
ATOM 1558 O O . TRP A 1 98 ? 30.737 16.749 46.512 1.00 33.85 108 TRP A O 1
ATOM 1579 N N . PRO A 1 99 ? 30.927 17.664 44.462 1.00 37.46 109 PRO A N 1
ATOM 1580 C CA . PRO A 1 99 ? 30.862 19.052 44.969 1.00 38.58 109 PRO A CA 1
ATOM 1581 C C . PRO A 1 99 ? 29.445 19.474 45.337 1.00 37.00 109 PRO A C 1
ATOM 1582 O O . PRO A 1 99 ? 28.830 20.359 44.729 1.00 39.73 109 PRO A O 1
ATOM 1593 N N . VAL A 1 100 ? 28.909 18.818 46.364 1.00 36.55 110 VAL A N 1
ATOM 1594 C CA . VAL A 1 100 ? 27.612 19.160 46.938 1.00 40.23 110 VAL A CA 1
ATOM 1595 C C . VAL A 1 100 ? 27.839 19.565 48.388 1.00 42.74 110 VAL A C 1
ATOM 1596 O O . VAL A 1 100 ? 28.983 19.745 48.817 1.00 34.19 110 VAL A O 1
ATOM 1609 N N . ILE A 1 101 ? 26.760 19.699 49.157 1.00 33.56 111 ILE A N 1
ATOM 1610 C CA . ILE A 1 101 ? 26.888 20.031 50.571 1.00 37.99 111 ILE A CA 1
ATOM 1611 C C . ILE A 1 101 ? 27.389 18.809 51.329 1.00 29.36 111 ILE A C 1
ATOM 1612 O O . ILE A 1 101 ? 26.869 17.697 51.165 1.00 32.57 111 ILE A O 1
ATOM 1628 N N . TRP A 1 102 ? 28.397 19.009 52.175 1.00 29.16 112 TRP A N 1
ATOM 1629 C CA . TRP A 1 102 ? 28.936 17.949 53.015 1.00 22.78 112 TRP A CA 1
ATOM 1630 C C . TRP A 1 102 ? 28.560 18.250 54.459 1.00 26.83 112 TRP A C 1
ATOM 1631 O O . TRP A 1 102 ? 29.029 19.237 55.037 1.00 26.56 112 TRP A O 1
ATOM 1652 N N . LEU A 1 103 ? 27.685 17.411 55.016 1.00 25.97 113 LEU A N 1
ATOM 1653 C CA . LEU A 1 103 ? 27.270 17.474 56.414 1.00 21.78 113 LEU A CA 1
ATOM 1654 C C . LEU A 1 103 ? 28.200 16.589 57.232 1.00 23.22 113 LEU A C 1
ATOM 1655 O O . LEU A 1 103 ? 28.287 15.383 56.975 1.00 26.16 113 LEU A O 1
ATOM 1671 N N . ILE A 1 104 ? 28.869 17.165 58.230 1.00 25.51 114 ILE A N 1
ATOM 1672 C CA . ILE A 1 104 ? 29.749 16.401 59.109 1.00 24.61 114 ILE A CA 1
ATOM 1673 C C . ILE A 1 104 ? 29.205 16.457 60.531 1.00 22.33 114 ILE A C 1
ATOM 1674 O O . ILE A 1 104 ? 28.798 17.517 61.019 1.00 24.74 114 ILE A O 1
ATOM 1690 N N . VAL A 1 105 ? 29.180 15.293 61.178 1.00 24.30 115 VAL A N 1
ATOM 1691 C CA . VAL A 1 105 ? 28.661 15.121 62.528 1.00 31.97 115 VAL A CA 1
ATOM 1692 C C . VAL A 1 105 ? 29.655 14.281 63.317 1.00 27.34 115 VAL A C 1
ATOM 1693 O O . VAL A 1 105 ? 30.517 13.613 62.749 1.00 31.02 115 VAL A O 1
ATOM 1706 N N . ASN A 1 106 ? 29.533 14.316 64.645 1.00 30.80 116 ASN A N 1
A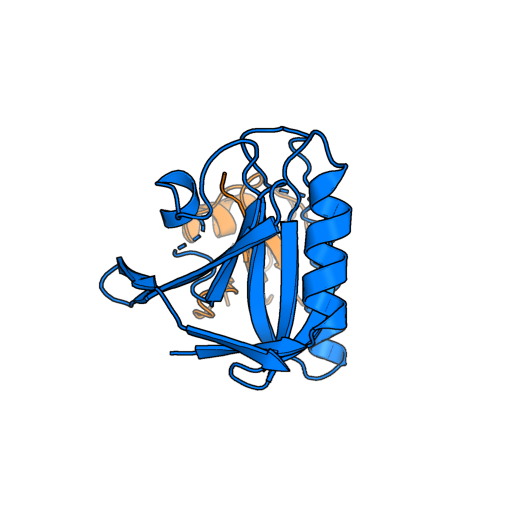TOM 1707 C CA . ASN A 1 106 ? 30.349 13.447 65.489 1.00 31.88 116 ASN A CA 1
ATOM 1708 C C . ASN A 1 106 ? 29.473 12.834 66.576 1.00 33.18 116 ASN A C 1
ATOM 1709 O O . ASN A 1 106 ? 28.263 13.086 66.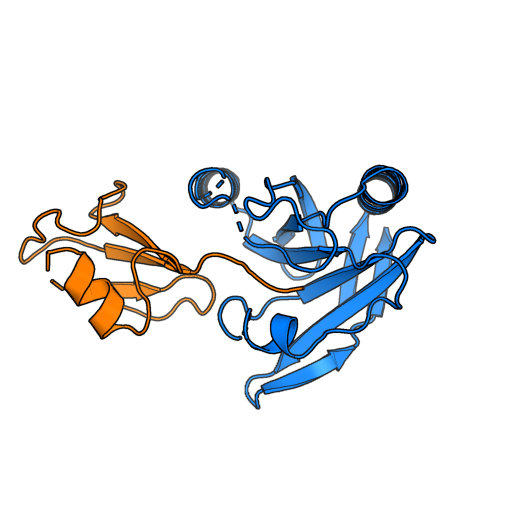652 1.00 28.22 116 ASN A O 1
ATOM 1720 N N . GLU A 1 107 ? 30.101 12.002 67.411 1.00 32.04 117 GLU A N 1
ATOM 1721 C CA . GLU A 1 107 ? 29.390 11.202 68.402 1.00 32.80 117 GLU A CA 1
ATOM 1722 C C . GLU A 1 107 ? 28.895 12.026 69.579 1.00 37.79 117 GLU A C 1
ATOM 1723 O O . GLU A 1 107 ? 28.139 11.506 70.406 1.00 36.59 117 GLU A O 1
ATOM 1735 N N . LYS A 1 108 ? 29.323 13.277 69.690 1.00 38.52 118 LYS A N 1
ATOM 1736 C CA . LYS A 1 108 ? 28.862 14.162 70.746 1.00 37.80 118 LYS A CA 1
ATOM 1737 C C . LYS A 1 108 ? 27.650 14.983 70.330 1.00 36.64 118 LYS A C 1
ATOM 1738 O O . LYS A 1 108 ? 27.195 15.826 71.108 1.00 41.24 118 LYS A O 1
ATOM 1757 N N . GLY A 1 109 ? 27.130 14.766 69.124 1.00 36.98 119 GLY A N 1
ATOM 1758 C CA . GLY A 1 109 ? 25.971 15.491 68.648 1.00 35.99 119 GLY A CA 1
ATOM 1759 C C . GLY A 1 109 ? 26.270 16.783 67.926 1.00 31.78 119 GLY A C 1
ATOM 1760 O O . GLY A 1 109 ? 25.333 17.522 67.606 1.00 34.18 119 GLY A O 1
ATOM 1764 N N . GLU A 1 110 ? 27.537 17.088 67.667 1.00 35.31 120 GLU A N 1
ATOM 1765 C CA . GLU A 1 110 ? 27.886 18.300 66.943 1.00 28.95 120 GLU A CA 1
ATOM 1766 C C . GLU A 1 110 ? 27.720 18.067 65.449 1.00 29.88 120 GLU A C 1
ATOM 1767 O O . GLU A 1 110 ? 27.932 16.958 64.955 1.00 31.13 120 GLU A O 1
ATOM 1779 N N . TYR A 1 111 ? 27.293 19.106 64.733 1.00 23.31 121 TYR A N 1
ATOM 1780 C CA . TYR A 1 111 ? 27.139 19.002 63.290 1.00 27.34 121 TYR A CA 1
ATOM 1781 C C . TYR A 1 111 ? 27.376 20.354 62.634 1.00 28.19 121 TYR A C 1
ATOM 1782 O O . TYR A 1 111 ? 26.938 21.392 63.142 1.00 28.41 121 TYR A O 1
ATOM 1800 N N . LYS A 1 112 ? 28.061 20.320 61.494 1.00 23.93 122 LYS A N 1
ATOM 1801 C CA . LYS A 1 112 ? 28.260 21.489 60.655 1.00 25.91 122 LYS A CA 1
ATOM 1802 C C . LYS A 1 112 ? 28.246 21.035 59.206 1.00 22.38 122 LYS A C 1
ATOM 1803 O O . LYS A 1 112 ? 28.517 19.872 58.899 1.00 22.80 122 LYS A O 1
ATOM 1822 N N . ALA A 1 113 ? 27.921 21.966 58.317 1.00 28.46 123 ALA A N 1
ATOM 1823 C CA . ALA A 1 113 ? 27.833 21.695 56.893 1.00 25.85 123 ALA A CA 1
ATOM 1824 C C . ALA A 1 113 ? 28.769 22.624 56.124 1.00 28.42 123 ALA A C 1
ATOM 1825 O O . ALA A 1 113 ? 29.015 23.765 56.532 1.00 25.71 123 ALA A O 1
ATOM 1832 N N . TRP A 1 114 ? 29.263 22.123 54.988 1.00 31.24 124 TRP A N 1
ATOM 1833 C CA . TRP A 1 114 ? 30.353 22.744 54.248 1.00 37.98 124 TRP A CA 1
ATOM 1834 C C . TRP A 1 114 ? 30.131 22.554 52.755 1.00 31.93 124 TRP A C 1
ATOM 1835 O O . TRP A 1 114 ? 29.459 21.617 52.324 1.00 30.46 124 TRP A O 1
ATOM 1856 N N . ILE A 1 115 ? 30.720 23.449 51.963 1.00 31.82 125 ILE A N 1
ATOM 1857 C CA . ILE A 1 115 ? 30.635 23.372 50.510 1.00 32.33 125 ILE A CA 1
ATOM 1858 C C . ILE A 1 115 ? 31.964 23.815 49.905 1.00 43.27 125 ILE A C 1
ATOM 1859 O O . ILE A 1 115 ? 32.666 24.667 50.456 1.00 34.22 125 ILE A O 1
ATOM 1875 N N . LEU A 1 116 ? 32.303 23.226 48.758 1.00 44.93 126 LEU A N 1
ATOM 1876 C CA . LEU A 1 116 ? 33.549 23.501 48.048 1.00 43.53 126 LEU A CA 1
ATOM 1877 C C . LEU A 1 116 ? 33.227 24.265 46.772 1.00 45.73 126 LEU A C 1
ATOM 1878 O O . LEU A 1 116 ? 32.557 23.734 45.880 1.00 59.51 126 LEU A O 1
ATOM 1894 N N . SER A 1 117 ? 33.713 25.500 46.681 1.00 58.28 127 SER A N 1
ATOM 1895 C CA . SER A 1 117 ? 33.432 26.337 45.525 1.00 59.07 127 SER A CA 1
ATOM 1896 C C . SER A 1 117 ? 34.246 25.868 44.321 1.00 62.20 127 SER A C 1
ATOM 1897 O O . SER A 1 117 ? 35.060 24.943 44.399 1.00 57.65 127 SER A O 1
ATOM 1904 N N . GLU A 1 118 ? 34.025 26.531 43.185 1.00 72.30 128 GLU A N 1
ATOM 1905 C CA . GLU A 1 118 ? 34.793 26.206 41.990 1.00 78.38 128 GLU A CA 1
ATOM 1906 C C . GLU A 1 118 ? 36.256 26.603 42.144 1.00 80.19 128 GLU A C 1
ATOM 1907 O O . GLU A 1 118 ? 37.126 26.013 41.494 1.00 80.10 128 GLU A O 1
ATOM 1919 N N . LYS A 1 119 ? 36.549 27.590 42.992 1.00 82.15 129 LYS A N 1
ATOM 1920 C CA . LYS A 1 119 ? 37.932 27.930 43.299 1.00 94.03 129 LYS A CA 1
ATOM 1921 C C . LYS A 1 119 ? 38.554 26.973 44.311 1.00 90.04 129 LYS A C 1
ATOM 1922 O O . LYS A 1 119 ? 39.642 27.255 44.826 1.00 75.73 129 LYS A O 1
ATOM 1941 N N . ASN A 1 120 ? 37.886 25.853 44.597 1.00 79.64 130 ASN A N 1
ATOM 1942 C CA . ASN A 1 120 ? 38.388 24.846 45.532 1.00 70.19 130 ASN A CA 1
ATOM 1943 C C . ASN A 1 120 ? 38.664 25.456 46.903 1.00 59.18 130 ASN A C 1
ATOM 1944 O O . ASN A 1 120 ? 39.660 25.140 47.559 1.00 64.36 130 ASN A O 1
ATOM 1955 N N . LYS A 1 121 ? 37.776 26.344 47.336 1.00 44.65 131 LYS A N 1
ATOM 1956 C CA . LYS A 1 121 ? 37.804 26.904 48.680 1.00 43.06 131 LYS A CA 1
ATOM 1957 C C . LYS A 1 121 ? 36.561 26.452 49.434 1.00 41.66 131 LYS A C 1
ATOM 1958 O O . LYS A 1 121 ? 35.446 26.523 48.904 1.00 36.01 131 LYS A O 1
ATOM 1977 N N . ILE A 1 122 ? 36.758 26.001 50.675 1.00 33.43 132 ILE A N 1
ATOM 1978 C CA . ILE A 1 122 ? 35.678 25.525 51.531 1.00 35.25 132 ILE A CA 1
ATOM 1979 C C . ILE A 1 122 ? 35.071 26.701 52.279 1.00 39.95 132 ILE A C 1
ATOM 1980 O O . ILE A 1 122 ? 35.785 27.586 52.768 1.00 36.81 132 ILE A O 1
ATOM 1996 N N . SER A 1 123 ? 33.747 26.701 52.389 1.00 37.19 133 SER A N 1
ATOM 1997 C CA . SER A 1 123 ? 33.047 27.653 53.234 1.00 38.82 133 SER A CA 1
ATOM 1998 C C . SER A 1 123 ? 31.965 26.916 54.005 1.00 28.70 133 SER A C 1
ATOM 1999 O O . SER A 1 123 ? 31.405 25.928 53.528 1.00 29.17 133 SER A O 1
ATOM 2007 N N . GLU A 1 124 ? 31.700 27.381 55.219 1.00 30.76 134 GLU A N 1
ATOM 2008 C CA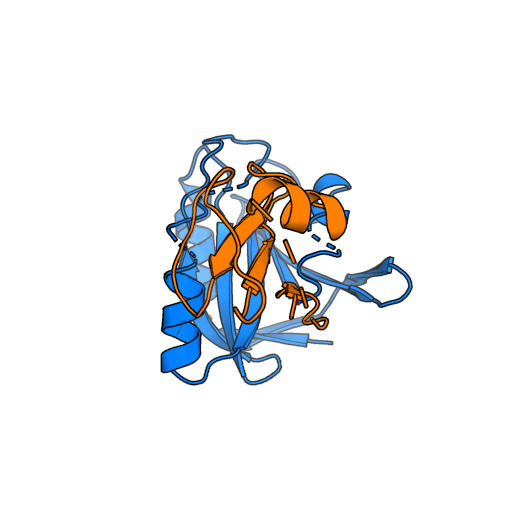 . GLU A 1 124 ? 30.651 26.781 56.020 1.00 31.88 134 GLU A CA 1
ATOM 2009 C C . GLU A 1 124 ? 29.295 27.263 55.522 1.00 32.90 134 GLU A C 1
ATOM 2010 O O . GLU A 1 124 ? 29.148 28.398 55.065 1.00 35.05 134 GLU A O 1
ATOM 2022 N N . VAL A 1 125 ? 28.307 26.381 55.596 1.00 29.78 135 VAL A N 1
ATOM 2023 C CA . VAL A 1 125 ? 26.948 26.701 55.180 1.00 37.78 135 VAL A CA 1
ATOM 2024 C C . VAL A 1 125 ? 26.027 26.555 56.378 1.00 33.71 135 VAL A C 1
ATOM 2025 O O . VAL A 1 125 ? 26.186 25.643 57.197 1.00 37.34 135 VAL A O 1
ATOM 2038 N N . LYS A 1 126 ? 25.044 27.445 56.456 1.00 33.22 136 LYS A N 1
ATOM 2039 C CA . LYS A 1 126 ? 24.109 27.441 57.564 1.00 41.34 136 LYS A CA 1
ATOM 2040 C C . LYS A 1 126 ? 23.139 26.274 57.425 1.00 41.01 136 LYS A C 1
ATOM 2041 O O . LYS A 1 126 ? 22.813 25.837 56.319 1.00 35.34 136 LYS A O 1
ATOM 2060 N N . ILE A 1 127 ? 22.692 25.758 58.565 1.00 35.65 137 ILE A N 1
ATOM 2061 C CA . ILE A 1 127 ? 21.755 24.643 58.612 1.00 30.27 137 ILE A CA 1
ATOM 2062 C C . ILE A 1 127 ? 20.467 25.124 59.255 1.00 34.76 137 ILE A C 1
ATOM 2063 O O . ILE A 1 127 ? 20.489 25.719 60.339 1.00 38.58 137 ILE A O 1
ATOM 2079 N N . VAL A 1 128 ? 19.350 24.852 58.595 1.00 34.13 138 VAL A N 1
ATOM 2080 C CA . VAL A 1 128 ? 18.029 25.054 59.166 1.00 32.40 138 VAL A CA 1
ATOM 2081 C C . VAL A 1 128 ? 17.435 23.673 59.395 1.00 38.71 138 VAL A C 1
ATOM 2082 O O . VAL A 1 128 ? 17.281 22.892 58.447 1.00 36.77 138 VAL A O 1
ATOM 2095 N N . VAL A 1 129 ? 17.122 23.368 60.648 1.00 39.74 139 VAL A N 1
ATOM 2096 C CA . VAL A 1 129 ? 16.512 22.097 61.011 1.00 39.51 139 VAL A CA 1
ATOM 2097 C C . VAL A 1 129 ? 14.997 22.269 60.936 1.00 41.58 139 VAL A C 1
ATOM 2098 O O . VAL A 1 129 ? 14.404 23.014 61.719 1.00 49.87 139 VAL A O 1
ATOM 2111 N N . GLU A 1 130 ? 14.377 21.580 59.984 1.00 41.56 140 GLU A N 1
ATOM 2112 C CA . GLU A 1 130 ? 12.950 21.719 59.702 1.00 54.41 140 GLU A CA 1
ATOM 2113 C C . GLU A 1 130 ? 12.139 20.716 60.525 1.00 66.71 140 GLU A C 1
ATOM 2114 O O . GLU A 1 130 ? 12.700 19.825 61.162 1.00 60.57 140 GLU A O 1
ATOM 2127 N N . LYS B 2 5 ? 31.264 10.243 24.950 1.00 99.30 5 LYS B N 1
ATOM 2128 C CA . LYS B 2 5 ? 30.501 9.085 25.400 1.00 93.47 5 LYS B CA 1
ATOM 2129 C C . LYS B 2 5 ? 30.889 8.698 26.823 1.00 91.89 5 LYS B C 1
ATOM 2130 O O . LYS B 2 5 ? 30.685 7.557 27.240 1.00 91.92 5 LYS B O 1
ATOM 2133 N N . VAL B 2 6 ? 31.441 9.655 27.566 1.00 94.77 6 VAL B N 1
ATOM 2134 C CA . VAL B 2 6 ? 31.963 9.417 28.908 1.00 87.82 6 VAL B CA 1
ATOM 2135 C C . VAL B 2 6 ? 31.409 10.496 29.826 1.00 82.63 6 VAL B C 1
ATOM 2136 O O . VAL B 2 6 ? 31.835 11.656 29.755 1.00 85.19 6 VAL B O 1
ATOM 2149 N N . LYS B 2 7 ? 30.475 10.118 30.695 1.00 71.54 7 LYS B N 1
ATOM 2150 C CA . LYS B 2 7 ? 29.916 11.019 31.693 1.00 70.11 7 LYS B CA 1
ATOM 2151 C C . LYS B 2 7 ? 30.414 10.597 33.068 1.00 68.82 7 LYS B C 1
ATOM 2152 O O . LYS B 2 7 ? 30.179 9.462 33.495 1.00 65.67 7 LYS B O 1
ATOM 2171 N N . VAL B 2 8 ? 31.104 11.504 33.753 1.00 62.33 8 VAL B N 1
ATOM 2172 C CA . VAL B 2 8 ? 31.460 11.316 35.153 1.00 64.09 8 VAL B CA 1
ATOM 2173 C C . VAL B 2 8 ? 30.402 12.028 35.984 1.00 62.61 8 VAL B C 1
ATOM 2174 O O . VAL B 2 8 ? 30.164 13.228 35.804 1.00 64.79 8 VAL B O 1
ATOM 2187 N N . ILE B 2 9 ? 29.741 11.289 36.873 1.00 54.97 9 ILE B N 1
ATOM 2188 C CA . ILE B 2 9 ? 28.684 11.884 37.680 1.00 54.97 9 ILE B CA 1
ATOM 2189 C C . ILE B 2 9 ? 29.316 12.471 38.935 1.00 57.09 9 ILE B C 1
ATOM 2190 O O . ILE B 2 9 ? 30.475 12.183 39.254 1.00 64.67 9 ILE B O 1
ATOM 2206 N N . GLY B 2 10 ? 28.554 13.288 39.656 1.00 62.31 10 GLY B N 1
ATOM 2207 C CA . GLY B 2 10 ? 29.101 14.079 40.740 1.00 58.20 10 GLY B CA 1
ATOM 2208 C C . GLY B 2 10 ? 29.393 15.484 40.257 1.00 60.77 10 GLY B C 1
ATOM 2209 O O . GLY B 2 10 ? 28.659 16.425 40.576 1.00 63.69 10 GLY B O 1
ATOM 2213 N N . ARG B 2 11 ? 30.469 15.638 39.484 1.00 59.28 11 ARG B N 1
ATOM 2214 C CA . ARG B 2 11 ? 30.681 16.872 38.739 1.00 66.26 11 ARG B CA 1
ATOM 2215 C C . ARG B 2 11 ? 29.776 16.960 37.520 1.00 68.43 11 ARG B C 1
ATOM 2216 O O . ARG B 2 11 ? 29.529 18.065 37.025 1.00 74.50 11 ARG B O 1
ATOM 2237 N N . ASN B 2 12 ? 29.283 15.822 37.030 1.00 77.63 12 ASN B N 1
ATOM 2238 C CA . ASN B 2 12 ? 28.344 15.773 35.910 1.00 88.53 12 ASN B CA 1
ATOM 2239 C C . ASN B 2 12 ? 28.944 16.432 34.666 1.00 93.27 12 ASN B C 1
ATOM 2240 O O . ASN B 2 12 ? 28.414 17.400 34.117 1.00 93.36 12 ASN B O 1
ATOM 2251 N N . ILE B 2 13 ? 30.071 15.876 34.229 1.00 97.61 13 ILE B N 1
ATOM 2252 C CA . ILE B 2 13 ? 30.766 16.319 33.028 1.00 98.18 13 ILE B CA 1
ATOM 2253 C C . ILE B 2 13 ? 30.655 15.221 31.982 1.00 97.23 13 ILE B C 1
ATOM 2254 O O . ILE B 2 13 ? 30.703 14.030 32.311 1.00 99.01 13 ILE B O 1
ATOM 2270 N N . GLU B 2 14 ? 30.508 15.622 30.724 1.00 97.27 14 GLU B N 1
ATOM 2271 C CA . GLU B 2 14 ? 30.351 14.673 29.630 1.00 102.83 14 GLU B CA 1
ATOM 2272 C C . GLU B 2 14 ? 31.472 14.849 28.610 1.00 101.94 14 GLU B C 1
ATOM 2273 O O . GLU B 2 14 ? 32.637 14.579 28.903 1.00 101.33 14 GLU B O 1
ATOM 2301 N N . LYS B 2 24 ? 39.139 -1.938 26.959 1.00 100.35 24 LYS B N 1
ATOM 2302 C CA . LYS B 2 24 ? 38.309 -2.384 28.068 1.00 94.28 24 LYS B CA 1
ATOM 2303 C C . LYS B 2 24 ? 38.026 -1.201 28.984 1.00 91.97 24 LYS B C 1
ATOM 2304 O O . LYS B 2 24 ? 38.566 -0.107 28.806 1.00 94.27 24 LYS B O 1
ATOM 2323 N N . VAL B 2 25 ? 37.170 -1.424 29.985 1.00 89.33 25 VAL B N 1
ATOM 2324 C CA . VAL B 2 25 ? 36.707 -0.298 30.788 1.00 89.00 25 VAL B CA 1
ATOM 2325 C C . VAL B 2 25 ? 37.802 0.203 31.721 1.00 89.00 25 VAL B C 1
ATOM 2326 O O . VAL B 2 25 ? 37.710 1.326 32.229 1.00 84.52 25 VAL B O 1
ATOM 2339 N N . ARG B 2 26 ? 38.840 -0.598 31.968 1.00 91.11 26 ARG B N 1
ATOM 2340 C CA . ARG B 2 26 ? 39.935 -0.142 32.817 1.00 89.07 26 ARG B CA 1
ATOM 2341 C C . ARG B 2 26 ? 40.643 1.064 32.216 1.00 89.56 26 ARG B C 1
ATOM 2342 O O . ARG B 2 26 ? 41.096 1.947 32.953 1.00 92.02 26 ARG B O 1
ATOM 2363 N N . ASP B 2 27 ? 40.747 1.124 30.887 1.00 92.30 27 ASP B N 1
ATOM 2364 C CA . ASP B 2 27 ? 41.462 2.220 30.244 1.00 91.07 27 ASP B CA 1
ATOM 2365 C C . ASP B 2 27 ? 40.616 3.485 30.190 1.00 88.39 27 ASP B C 1
ATOM 2366 O O . ASP B 2 27 ? 41.139 4.593 30.347 1.00 88.17 27 ASP B O 1
ATOM 2375 N N . ILE B 2 28 ? 39.309 3.339 29.964 1.00 89.59 28 ILE B N 1
ATOM 2376 C CA . ILE B 2 28 ? 38.424 4.499 29.937 1.00 91.92 28 ILE B CA 1
ATOM 2377 C C . ILE B 2 28 ? 38.323 5.131 31.319 1.00 80.46 28 ILE B C 1
ATOM 2378 O O . ILE B 2 28 ? 38.094 6.340 31.439 1.00 76.08 28 ILE B O 1
ATOM 2394 N N . LEU B 2 29 ? 38.483 4.337 32.381 1.00 73.79 29 LEU B N 1
ATOM 2395 C CA . LEU B 2 29 ? 38.515 4.900 33.727 1.00 71.08 29 LEU B CA 1
ATOM 2396 C C . LEU B 2 29 ? 39.812 5.663 33.968 1.00 73.65 29 LEU B C 1
ATOM 2397 O O . LEU B 2 29 ? 39.799 6.778 34.502 1.00 66.31 29 LEU B O 1
ATOM 2413 N N . ARG B 2 30 ? 40.947 5.073 33.586 1.00 86.59 30 ARG B N 1
ATOM 2414 C CA . ARG B 2 30 ? 42.222 5.770 33.714 1.00 91.28 30 ARG B CA 1
ATOM 2415 C C . ARG B 2 30 ? 42.305 6.963 32.771 1.00 90.16 30 ARG B C 1
ATOM 2416 O O . ARG B 2 30 ? 43.029 7.924 33.053 1.00 93.80 30 ARG B O 1
ATOM 2437 N N . ALA B 2 31 ? 41.576 6.922 31.654 1.00 86.37 31 ALA B N 1
ATOM 2438 C CA . ALA B 2 31 ? 41.580 8.038 30.716 1.00 84.76 31 ALA B CA 1
ATOM 2439 C C . ALA B 2 31 ? 40.883 9.267 31.279 1.00 76.92 31 ALA B C 1
ATOM 2440 O O . ALA B 2 31 ? 41.172 10.385 30.839 1.00 75.32 31 ALA B O 1
ATOM 2447 N N . VAL B 2 32 ? 39.975 9.088 32.238 1.00 76.64 32 VAL B N 1
ATOM 2448 C CA . VAL B 2 32 ? 39.212 10.191 32.807 1.00 78.75 32 VAL B CA 1
ATOM 2449 C C . VAL B 2 32 ? 39.653 10.530 34.223 1.00 70.20 32 VAL B C 1
ATOM 2450 O O . VAL B 2 32 ? 39.111 11.472 34.819 1.00 65.07 32 VAL B O 1
ATOM 2463 N N . GLY B 2 33 ? 40.614 9.802 34.777 1.00 73.78 33 GLY B N 1
ATOM 2464 C CA . GLY B 2 33 ? 41.220 10.144 36.044 1.00 77.03 33 GLY B CA 1
ATOM 2465 C C . GLY B 2 33 ? 40.909 9.232 37.227 1.00 77.91 33 GLY B C 1
ATOM 2466 O O . GLY B 2 33 ? 41.040 9.681 38.373 1.00 75.48 33 GLY B O 1
ATOM 2470 N N . PHE B 2 34 ? 40.518 7.981 36.991 1.00 76.59 34 PHE B N 1
ATOM 2471 C CA . PHE B 2 34 ? 40.164 7.069 38.070 1.00 75.18 34 PHE B CA 1
ATOM 2472 C C . PHE B 2 34 ? 40.770 5.700 37.799 1.00 81.34 34 PHE B C 1
ATOM 2473 O O . PHE B 2 34 ? 41.369 5.452 36.749 1.00 88.11 34 PHE B O 1
ATOM 2490 N N . ASN B 2 35 ? 40.607 4.807 38.771 1.00 76.88 35 ASN B N 1
ATOM 2491 C CA . ASN B 2 35 ? 40.955 3.401 38.639 1.00 80.09 35 ASN B CA 1
ATOM 2492 C C . ASN B 2 35 ? 39.776 2.566 39.127 1.00 77.97 35 ASN B C 1
ATOM 2493 O O . ASN B 2 35 ? 38.732 3.096 39.516 1.00 77.10 35 ASN B O 1
ATOM 2504 N N . THR B 2 36 ? 39.947 1.243 39.114 1.00 72.07 36 THR B N 1
ATOM 2505 C CA . THR B 2 36 ? 38.844 0.353 39.460 1.00 76.96 36 THR B CA 1
ATOM 2506 C C . THR B 2 36 ? 38.431 0.499 40.918 1.00 74.37 36 THR B C 1
ATOM 2507 O O . THR B 2 36 ? 37.261 0.281 41.253 1.00 78.01 36 THR B O 1
ATOM 2518 N N . GLU B 2 37 ? 39.368 0.856 41.797 1.00 69.35 37 GLU B N 1
ATOM 2519 C CA . GLU B 2 37 ? 39.065 0.949 43.219 1.00 63.97 37 GLU B CA 1
ATOM 2520 C C . GLU B 2 37 ? 38.418 2.272 43.605 1.00 56.56 37 GLU B C 1
ATOM 2521 O O . GLU B 2 37 ? 37.787 2.345 44.664 1.00 67.92 37 GLU B O 1
ATOM 2533 N N . SER B 2 38 ? 38.558 3.313 42.782 1.00 55.47 38 SER B N 1
ATOM 2534 C CA . SER B 2 38 ? 38.057 4.639 43.120 1.00 59.07 38 SER B CA 1
ATOM 2535 C C . SER B 2 38 ? 36.816 5.044 42.338 1.00 50.78 38 SER B C 1
ATOM 2536 O O . SER B 2 38 ? 36.247 6.105 42.620 1.00 48.47 38 SER B O 1
ATOM 2544 N N . ALA B 2 39 ? 36.381 4.241 41.371 1.00 55.76 39 ALA B N 1
ATOM 2545 C CA . ALA B 2 39 ? 35.169 4.537 40.624 1.00 49.98 39 ALA B CA 1
ATOM 2546 C C . ALA B 2 39 ? 34.524 3.231 40.191 1.00 54.99 39 ALA B C 1
ATOM 2547 O O . ALA B 2 39 ? 35.183 2.194 40.083 1.00 59.71 39 ALA B O 1
ATOM 2554 N N . ILE B 2 40 ? 33.219 3.294 39.951 1.00 58.50 40 ILE B N 1
ATOM 2555 C CA . ILE B 2 40 ? 32.466 2.185 39.384 1.00 64.25 40 ILE B CA 1
ATOM 2556 C C . ILE B 2 40 ? 31.864 2.664 38.072 1.00 70.11 40 ILE B C 1
ATOM 2557 O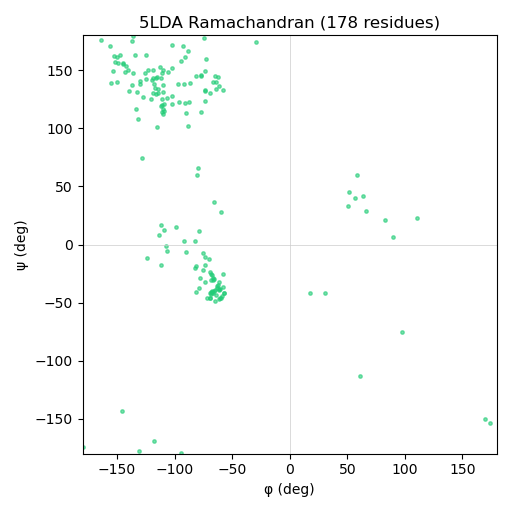 O . ILE B 2 40 ? 31.440 3.820 37.960 1.00 68.27 40 ILE B O 1
ATOM 2573 N N . ALA B 2 41 ? 31.853 1.785 37.074 1.00 66.79 41 ALA B N 1
ATOM 2574 C CA . ALA B 2 41 ? 31.434 2.137 35.727 1.00 60.72 41 ALA B CA 1
ATOM 2575 C C . ALA B 2 41 ? 30.223 1.311 35.316 1.00 63.61 41 ALA B C 1
ATOM 2576 O O . ALA B 2 41 ? 30.043 0.173 35.761 1.00 66.46 41 ALA B O 1
ATOM 2583 N N . LYS B 2 42 ? 29.391 1.900 34.462 1.00 70.11 42 LYS B N 1
ATOM 2584 C CA . LYS B 2 42 ? 28.262 1.191 33.878 1.00 77.86 42 LYS B CA 1
ATOM 2585 C C . LYS B 2 42 ? 28.147 1.589 32.416 1.00 83.33 42 LYS B C 1
ATOM 2586 O O . LYS B 2 42 ? 28.199 2.777 32.086 1.00 80.58 42 LYS B O 1
ATOM 2605 N N . VAL B 2 43 ? 27.999 0.592 31.547 1.00 84.43 43 VAL B N 1
ATOM 2606 C CA . VAL B 2 43 ? 27.990 0.785 30.102 1.00 85.68 43 VAL B CA 1
ATOM 2607 C C . VAL B 2 43 ? 26.579 0.535 29.593 1.00 82.79 43 VAL B C 1
ATOM 2608 O O . VAL B 2 43 ? 25.961 -0.482 29.930 1.00 78.05 43 VAL B O 1
ATOM 2621 N N . ASN B 2 44 ? 26.075 1.462 28.777 1.00 79.72 44 ASN B N 1
ATOM 2622 C CA . ASN B 2 44 ? 24.713 1.381 28.253 1.00 82.97 44 ASN B CA 1
ATOM 2623 C C . ASN B 2 44 ? 23.709 1.136 29.374 1.00 81.35 44 ASN B C 1
ATOM 2624 O O . ASN B 2 44 ? 22.691 0.466 29.182 1.00 87.03 44 ASN B O 1
ATOM 2635 N N . GLY B 2 45 ? 23.995 1.676 30.557 1.00 74.41 45 GLY B N 1
ATOM 2636 C CA . GLY B 2 45 ? 23.122 1.501 31.699 1.00 76.67 45 GLY B CA 1
ATOM 2637 C C . GLY B 2 45 ? 23.308 0.204 32.451 1.00 82.55 45 GLY B C 1
ATOM 2638 O O . GLY B 2 45 ? 22.396 -0.215 33.169 1.00 84.20 45 GLY B O 1
ATOM 2642 N N . LYS B 2 46 ? 24.465 -0.445 32.317 1.00 81.78 46 LYS B N 1
ATOM 2643 C CA . LYS B 2 46 ? 24.709 -1.733 32.950 1.00 82.69 46 LYS B CA 1
ATOM 2644 C C . LYS B 2 46 ? 26.104 -1.754 33.553 1.00 88.00 46 LYS B C 1
ATOM 2645 O O . LYS B 2 46 ? 27.066 -1.303 32.926 1.00 90.67 46 LYS B O 1
ATOM 2664 N N . VAL B 2 47 ? 26.208 -2.298 34.767 1.00 79.49 47 VAL B N 1
ATOM 2665 C CA . VAL B 2 47 ? 27.485 -2.359 35.467 1.00 81.40 47 VAL B CA 1
ATOM 2666 C C . VAL B 2 47 ? 28.443 -3.268 34.709 1.00 86.28 47 VAL B C 1
ATOM 2667 O O . VAL B 2 47 ? 28.038 -4.281 34.122 1.00 83.98 47 VAL B O 1
ATOM 2680 N N . VAL B 2 48 ? 29.728 -2.911 34.723 1.00 88.95 48 VAL B N 1
ATOM 2681 C CA . VAL B 2 48 ? 30.762 -3.655 34.014 1.00 94.54 48 VAL B CA 1
ATOM 2682 C C . VAL B 2 48 ? 32.025 -3.678 34.866 1.00 100.77 48 VAL B C 1
ATOM 2683 O O . VAL B 2 48 ? 32.262 -2.779 35.678 1.00 103.64 48 VAL B O 1
ATOM 2696 N N . LEU B 2 49 ? 32.844 -4.713 34.670 1.00 96.45 49 LEU B N 1
ATOM 2697 C CA . LEU B 2 49 ? 34.082 -4.857 35.422 1.00 95.06 49 LEU B CA 1
ATOM 2698 C C . LEU B 2 49 ? 35.253 -4.262 34.638 1.00 96.95 49 LEU B C 1
ATOM 2699 O O . LEU B 2 49 ? 35.099 -3.766 33.521 1.00 99.68 49 LEU B O 1
ATOM 2715 N N . GLU B 2 50 ? 36.453 -4.339 35.224 1.00 96.10 50 GLU B N 1
ATOM 2716 C CA . GLU B 2 50 ? 37.559 -3.501 34.766 1.00 98.32 50 GLU B CA 1
ATOM 2717 C C . GLU B 2 50 ? 38.051 -3.908 33.382 1.00 111.52 50 GLU B C 1
ATOM 2718 O O . GLU B 2 50 ? 38.337 -3.043 32.546 1.00 110.29 50 GLU B O 1
ATOM 2730 N N . ASP B 2 51 ? 38.161 -5.208 33.115 1.00 127.41 51 ASP B N 1
ATOM 2731 C CA . ASP B 2 51 ? 38.659 -5.685 31.834 1.00 128.73 51 ASP B CA 1
ATOM 2732 C C . ASP B 2 51 ? 37.532 -6.081 30.888 1.00 128.66 51 ASP B C 1
ATOM 2733 O O . ASP B 2 51 ? 37.779 -6.766 29.890 1.00 142.24 51 ASP B O 1
ATOM 2742 N N . ASP B 2 52 ? 36.302 -5.670 31.186 1.00 108.85 52 ASP B N 1
ATOM 2743 C CA . ASP B 2 52 ? 35.198 -5.898 30.267 1.00 99.79 52 ASP B CA 1
ATOM 2744 C C . ASP B 2 52 ? 35.403 -5.084 28.996 1.00 99.32 52 ASP B C 1
ATOM 2745 O O . ASP B 2 52 ? 35.841 -3.931 29.039 1.00 94.16 52 ASP B O 1
ATOM 2754 N N . GLU B 2 53 ? 35.085 -5.695 27.859 1.00 102.94 53 GLU B N 1
ATOM 2755 C CA . GLU B 2 53 ? 35.363 -5.076 26.572 1.00 104.78 53 GLU B CA 1
ATOM 2756 C C . GLU B 2 53 ? 34.398 -3.927 26.308 1.00 95.87 53 GLU B C 1
ATOM 2757 O O . GLU B 2 53 ? 33.184 -4.065 26.487 1.00 94.46 53 GLU B O 1
ATOM 2769 N N . VAL B 2 54 ? 34.944 -2.789 25.883 1.00 94.40 54 VAL B N 1
ATOM 2770 C CA . VAL B 2 54 ? 34.156 -1.623 25.498 1.00 98.83 54 VAL B CA 1
ATOM 2771 C C . VAL B 2 54 ? 33.993 -1.629 23.986 1.00 102.40 54 VAL B C 1
ATOM 2772 O O . VAL B 2 54 ? 34.945 -1.917 23.248 1.00 109.97 54 VAL B O 1
ATOM 2785 N N . LYS B 2 55 ? 32.788 -1.313 23.522 1.00 103.03 55 LYS B N 1
ATOM 2786 C CA . LYS B 2 55 ? 32.493 -1.237 22.100 1.00 105.61 55 LYS B CA 1
ATOM 2787 C C . LYS B 2 55 ? 32.457 0.221 21.649 1.00 101.15 55 LYS B C 1
ATOM 2788 O O . LYS B 2 55 ? 32.507 1.153 22.455 1.00 94.75 55 LYS B O 1
ATOM 2807 N N . ASP B 2 56 ? 32.366 0.409 20.330 1.00 114.70 56 ASP B N 1
ATOM 2808 C CA . ASP B 2 56 ? 32.603 1.727 19.748 1.00 115.26 56 ASP B CA 1
ATOM 2809 C C . ASP B 2 56 ? 31.453 2.695 20.001 1.00 106.69 56 ASP B C 1
ATOM 2810 O O . ASP B 2 56 ? 31.685 3.904 20.122 1.00 105.01 56 ASP B O 1
ATOM 2819 N N . GLY B 2 57 ? 30.219 2.201 20.076 1.00 91.48 57 GLY B N 1
ATOM 2820 C CA . GLY B 2 57 ? 29.065 3.078 20.145 1.00 85.87 57 GLY B CA 1
ATOM 2821 C C . GLY B 2 57 ? 28.320 3.058 21.464 1.00 81.42 57 GLY B C 1
ATOM 2822 O O . GLY B 2 57 ? 27.178 3.521 21.537 1.00 80.80 57 GLY B O 1
ATOM 2826 N N . ASP B 2 58 ? 28.948 2.547 22.516 1.00 96.00 58 ASP B N 1
ATOM 2827 C CA . ASP B 2 58 ? 28.265 2.387 23.790 1.00 103.68 58 ASP B CA 1
ATOM 2828 C C . ASP B 2 58 ? 28.442 3.623 24.671 1.00 102.26 58 ASP B C 1
ATOM 2829 O O . ASP B 2 58 ? 29.341 4.444 24.471 1.00 97.41 58 ASP B O 1
ATOM 2838 N N . PHE B 2 59 ? 27.556 3.740 25.658 1.00 102.84 59 PHE B N 1
ATOM 2839 C CA . PHE B 2 59 ? 27.466 4.902 26.531 1.00 98.90 59 PHE B CA 1
ATOM 2840 C C . PHE B 2 59 ? 27.907 4.515 27.936 1.00 87.34 59 PHE B C 1
ATOM 2841 O O . PHE B 2 59 ? 27.362 3.576 28.527 1.00 86.24 59 PHE B O 1
ATOM 2858 N N . VAL B 2 60 ? 28.886 5.244 28.469 1.00 79.69 60 VAL B N 1
ATOM 2859 C CA . VAL B 2 60 ? 29.533 4.899 29.729 1.00 82.34 60 VAL B CA 1
ATOM 2860 C C . VAL B 2 60 ? 29.290 6.008 30.740 1.00 80.73 60 VAL B C 1
ATOM 2861 O O . VAL B 2 60 ? 29.372 7.197 30.410 1.00 82.26 60 VAL B O 1
ATOM 2874 N N . GLU B 2 61 ? 29.001 5.610 31.976 1.00 74.82 61 GLU B N 1
ATOM 2875 C CA . GLU B 2 61 ? 28.930 6.515 33.114 1.00 74.25 61 GLU B CA 1
ATOM 2876 C C . GLU B 2 61 ? 29.980 6.095 34.130 1.00 69.32 61 GLU B C 1
ATOM 2877 O O . GLU B 2 61 ? 30.075 4.913 34.477 1.00 69.35 61 GLU B O 1
ATOM 2889 N N . VAL B 2 62 ? 30.773 7.057 34.594 1.00 61.41 62 VAL B N 1
ATOM 2890 C CA . VAL B 2 62 ? 31.787 6.823 35.615 1.00 55.55 62 VAL B CA 1
ATOM 2891 C C . VAL B 2 62 ? 31.289 7.429 36.920 1.00 56.20 62 VAL B C 1
ATOM 2892 O O . VAL B 2 62 ? 30.936 8.614 36.969 1.00 51.77 62 VAL B O 1
ATOM 2905 N N . ILE B 2 63 ? 31.267 6.617 37.962 1.00 54.18 63 ILE B N 1
ATOM 2906 C CA . ILE B 2 63 ? 30.691 6.985 39.253 1.00 49.94 63 ILE B CA 1
ATOM 2907 C C . ILE B 2 63 ? 31.809 7.011 40.281 1.00 49.37 63 ILE B C 1
ATOM 2908 O O . ILE B 2 63 ? 32.219 5.964 40.794 1.00 49.69 63 ILE B O 1
ATOM 2924 N N . PRO B 2 64 ? 32.325 8.186 40.637 1.00 59.60 64 PRO B N 1
ATOM 2925 C CA . PRO B 2 64 ? 33.396 8.238 41.640 1.00 54.60 64 PRO B CA 1
ATOM 2926 C C . PRO B 2 64 ? 32.903 7.737 42.991 1.00 46.29 64 PRO B C 1
ATOM 2927 O O . PRO B 2 64 ? 31.824 8.113 43.456 1.00 48.45 64 PRO B O 1
ATOM 2938 N N . VAL B 2 65 ? 33.701 6.876 43.617 1.00 40.52 65 VAL B N 1
ATOM 2939 C CA . VAL B 2 65 ? 33.356 6.346 44.933 1.00 47.90 65 VAL B CA 1
ATOM 2940 C C . VAL B 2 65 ? 33.559 7.444 45.968 1.00 46.36 65 VAL B C 1
ATOM 2941 O O . VAL B 2 65 ? 34.656 8.000 46.096 1.00 48.03 65 VAL B O 1
ATOM 2954 N N . VAL B 2 66 ? 32.500 7.759 46.715 1.00 39.68 66 VAL B N 1
ATOM 2955 C CA . VAL B 2 66 ? 32.575 8.814 47.718 1.00 32.56 66 VAL B CA 1
ATOM 2956 C C . VAL B 2 66 ? 33.473 8.354 48.855 1.00 37.61 66 VAL B C 1
ATOM 2957 O O . VAL B 2 66 ? 33.298 7.254 49.397 1.00 34.14 66 VAL B O 1
ATOM 2970 N N . SER B 2 67 ? 34.431 9.200 49.235 1.00 33.70 67 SER B N 1
ATOM 2971 C CA . SER B 2 67 ? 35.401 8.827 50.254 1.00 39.32 67 SER B CA 1
ATOM 2972 C C . SER B 2 67 ? 35.856 10.064 51.014 1.00 41.96 67 SER B C 1
ATOM 2973 O O . SER B 2 67 ? 35.692 11.201 50.560 1.00 40.24 67 SER B O 1
ATOM 2981 N N . GLY B 2 68 ? 36.430 9.818 52.188 1.00 38.17 68 GLY B N 1
ATOM 2982 C CA . GLY B 2 68 ? 36.892 10.901 53.042 1.00 39.74 68 GLY B CA 1
ATOM 2983 C C . GLY B 2 68 ? 37.372 10.367 54.371 1.00 31.37 68 GLY B C 1
ATOM 2984 O O . GLY B 2 68 ? 37.791 9.210 54.478 1.00 35.96 68 GLY B O 1
ATOM 2988 N N . GLY B 2 69 ? 37.291 11.218 55.384 1.00 33.96 69 GLY B N 1
ATOM 2989 C CA . GLY B 2 69 ? 37.687 10.827 56.722 1.00 43.30 69 GLY B CA 1
ATOM 2990 C C . GLY B 2 69 ? 37.471 11.893 57.773 1.00 37.89 69 GLY B C 1
ATOM 2991 O O . GLY B 2 69 ? 37.340 11.575 58.955 1.00 37.38 69 GLY B O 1
#

Foldseek 3Di:
DEAEEAPVVLVVVLVVQLPQQAKWKWFFKAPARYGDDIDTDDFVVSHQADGDDVVSVVVVVVSVVVVIDGQEMEMEHEPDAQDDDPVNLVCVVDFHKYWYYHNVGHIWIWGQDPVSDIDTHHYDHD/DEFEPPVGDDCQQVVQVVVPHGQVFWWKAKQNHTDHNNNDDDDPIDMYIYGDDDDD

Secondary structure (DSSP, 8-state):
-EEEE-HHHHHHHHHHHHT-SS--EEEEEEETTEEEEEEEE--TT--SS-B------HHHHHHHHTT-EEEEEEEEESSS-S---HHHHH---S-SEEEEEETTS-EEEEEE-TTS-EEEEEEEE-/-EEETTTTB--HHHHHHHHT--TTTEEEEETTEEE-TTPPPPTT--EEEEEPP-B-

Organism: Pyrococcus furiosus (strain ATCC 43587 / DSM 3638 / JCM 8422 / Vc1) (NCBI:txid186497)

B-factor: mean 61.16, std 29.5, range [18.67, 172.28]

InterPro domains:
  IPR000555 JAB1/MPN/MOV34 metalloenzyme domain [SM00232] (12-140)
  IPR028090 JAB domain, prokaryotic [PF14464] (27-124)
  IPR037518 MPN domain [PS50249] (13-133)
  IPR051929 Viral Assembly and Modifier Protease [PTHR34858] (14-136)

Solvent-accessible surface area: 9548 Å² total

Nearest PDB structures (foldseek):
  5ld9-assembly1_A  TM=9.936E-01  e=1.472E-25  Pyrococcus furiosus DSM 3638
  5ld9-assembly1_B  TM=9.771E-01  e=1.342E-24  Pyrococcus furiosus DSM 3638
  5w83-assembly1_B  TM=7.664E-01  e=4.487E-07  Saccharomyces cerevisiae S288C
  4ocn-assembly1_B  TM=7.547E-01  e=2.884E-07  Saccharomyces cerevisiae S288C
  6ww7-assembly1_H  TM=7.096E-01  e=8.768E-04  Homo sapiens

CATH classification: 3.10.20.30

Radius of gyration: 16.55 Å; Cα contacts (8 Å, |Δi|>4): 396; chains: 2; bounding box: 30×34×51 Å

Sequence (182 aa):
STLIIPQHYLRAILKVVSSSSVEVCGFLFGKENRVLKVRFIRNRLNSPVEFEDPEELKALEEAEQENLEVVGIFHSHIACPPIPSGKDLEGKRWPVIWLIVNEKGEYKAWILSEKNKISEVKIVVEKVKVIGRNIEKVRDILRAVGFNTESAIAKVNGKVVLEDDEVKDGDFVEVIPVVSGG